Protein AF-A0A849ZAC1-F1 (afdb_monomer)

pLDDT: mean 92.12, std 11.47, range [40.62, 98.62]

Mean predicted aligned error: 5.38 Å

Secondary structure (DSSP, 8-state):
-BGGG-TT--SEEPSSTTBEESSTT-EEEEEEEEEE-HHHHHHHHHHHHHHTT--HHHHHHHHHTB-TTS-BTTTSSSS--PPP-TTSPPP--TT-TT-SSS-TTSHHHHH--TT-SSS-HHHHHHHHHTT--EE--EEESPPPSSTTS--S---EEEEEEEES-TIIIIIHIIIIIII-SSBTTB-S---TTTS-------S-SS-----SS--EEE--SSS-EEE--PPP-EEEEEEEEEEE--HHHHHHHHT--

Structure (mmCIF, N/CA/C/O backbone):
data_AF-A0A849ZAC1-F1
#
_entry.id   AF-A0A849ZAC1-F1
#
loop_
_atom_site.group_PDB
_atom_site.id
_atom_site.type_symbol
_atom_site.label_atom_id
_atom_site.label_alt_id
_atom_site.label_comp_id
_atom_site.label_asym_id
_atom_site.label_entity_id
_atom_site.label_seq_id
_atom_site.pdbx_PDB_ins_code
_atom_site.Cartn_x
_atom_site.Cartn_y
_atom_site.Cartn_z
_atom_site.occupancy
_atom_site.B_iso_or_equiv
_atom_site.auth_seq_id
_atom_site.auth_comp_id
_atom_site.auth_asym_id
_atom_site.auth_atom_id
_atom_site.pdbx_PDB_model_num
ATOM 1 N N . MET A 1 1 ? 23.711 -5.447 -26.053 1.00 88.75 1 MET A N 1
ATOM 2 C CA . MET A 1 1 ? 23.335 -6.183 -27.297 1.00 88.75 1 MET A CA 1
ATOM 3 C C . MET A 1 1 ? 24.257 -5.751 -28.436 1.00 88.75 1 MET A C 1
ATOM 5 O O . MET A 1 1 ? 24.530 -4.560 -28.512 1.00 88.75 1 MET A O 1
ATOM 9 N N . PRO A 1 2 ? 24.781 -6.649 -29.297 1.00 91.94 2 PRO A N 1
ATOM 10 C CA . PRO A 1 2 ? 25.799 -6.278 -30.289 1.00 91.94 2 PRO A CA 1
ATOM 11 C C . PRO A 1 2 ? 25.342 -5.186 -31.265 1.00 91.94 2 PRO A C 1
ATOM 13 O O . PRO A 1 2 ? 24.329 -5.348 -31.942 1.00 91.94 2 PRO A O 1
ATOM 16 N N . ARG A 1 3 ? 26.134 -4.116 -31.426 1.00 92.25 3 ARG A N 1
ATOM 17 C CA . ARG A 1 3 ? 25.817 -2.962 -32.294 1.00 92.25 3 ARG A CA 1
ATOM 1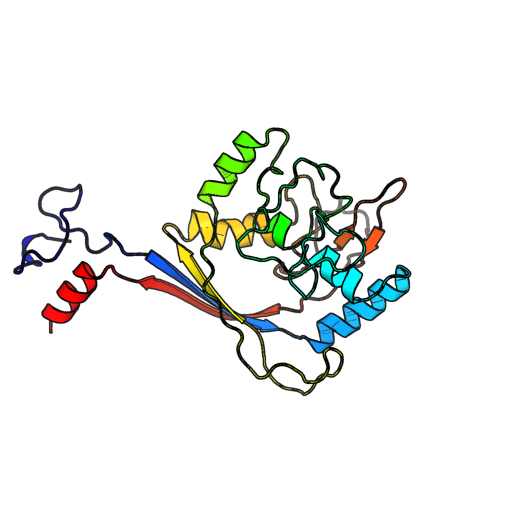8 C C . ARG A 1 3 ? 25.416 -3.347 -33.720 1.00 92.25 3 ARG A C 1
ATOM 20 O O . ARG A 1 3 ? 24.524 -2.722 -34.281 1.00 92.25 3 ARG A O 1
ATOM 27 N N . LYS A 1 4 ? 26.012 -4.406 -34.277 1.00 92.06 4 LYS A N 1
ATOM 28 C CA . LYS A 1 4 ? 25.713 -4.921 -35.628 1.00 92.06 4 LYS A CA 1
ATOM 29 C C . LYS A 1 4 ? 24.255 -5.354 -35.843 1.00 92.06 4 LYS A C 1
ATOM 31 O O . LYS A 1 4 ? 23.809 -5.425 -36.984 1.00 92.06 4 LYS A O 1
ATOM 36 N N . LEU A 1 5 ? 23.526 -5.677 -34.773 1.00 91.06 5 LEU A N 1
ATOM 37 C CA . LEU A 1 5 ? 22.124 -6.087 -34.863 1.00 91.06 5 LEU A CA 1
ATOM 38 C C . LEU A 1 5 ? 21.178 -4.882 -34.989 1.00 91.06 5 LEU A C 1
ATOM 40 O O . LEU A 1 5 ? 20.103 -5.013 -35.564 1.00 91.06 5 LEU A O 1
ATOM 44 N N . ASP A 1 6 ? 21.584 -3.697 -34.528 1.00 92.19 6 ASP A N 1
ATOM 45 C CA . ASP A 1 6 ? 20.822 -2.452 -34.664 1.00 92.19 6 ASP A CA 1
ATOM 46 C C . ASP A 1 6 ? 21.146 -1.734 -35.984 1.00 92.19 6 ASP A C 1
ATOM 48 O O . ASP A 1 6 ? 21.693 -0.631 -36.015 1.00 92.19 6 ASP A O 1
ATOM 52 N N . LYS A 1 7 ? 20.804 -2.376 -37.108 1.00 91.31 7 LYS A N 1
ATOM 53 C CA . LYS A 1 7 ? 21.113 -1.879 -38.465 1.00 91.31 7 LYS A CA 1
ATOM 54 C C . LYS A 1 7 ? 20.556 -0.478 -38.751 1.00 91.31 7 LYS A C 1
ATOM 56 O O . LYS A 1 7 ? 21.101 0.238 -39.581 1.00 91.31 7 LYS A O 1
ATOM 61 N N . LYS A 1 8 ? 19.462 -0.101 -38.081 1.00 91.81 8 LYS A N 1
ATOM 62 C CA . LYS A 1 8 ? 18.762 1.183 -38.254 1.00 91.81 8 LYS A CA 1
ATOM 63 C C . LYS A 1 8 ? 19.193 2.247 -37.228 1.00 91.81 8 LYS A C 1
ATOM 65 O O . LYS A 1 8 ? 18.613 3.328 -37.217 1.00 91.81 8 LYS A O 1
ATOM 70 N N . GLY A 1 9 ? 20.165 1.954 -36.355 1.00 93.25 9 GLY A N 1
ATOM 71 C CA . GLY A 1 9 ? 20.661 2.895 -35.340 1.00 93.25 9 GLY A CA 1
ATOM 72 C C . GLY A 1 9 ? 19.596 3.338 -34.328 1.00 93.25 9 GLY A C 1
ATOM 73 O O . GLY A 1 9 ? 19.629 4.460 -33.813 1.00 93.25 9 GLY A O 1
ATOM 74 N N . LEU A 1 10 ? 18.605 2.487 -34.067 1.00 93.81 10 LEU A N 1
ATOM 75 C CA . LEU A 1 10 ? 17.440 2.813 -33.260 1.00 93.81 10 LEU A CA 1
ATOM 76 C C . LEU A 1 10 ? 17.719 2.790 -31.765 1.00 93.81 10 LEU A C 1
ATOM 78 O O . LEU A 1 10 ? 16.970 3.435 -31.043 1.00 93.81 10 LEU A O 1
ATOM 82 N N . LEU A 1 11 ? 18.750 2.111 -31.276 1.00 95.75 11 LEU A N 1
ATOM 83 C CA . LEU A 1 11 ? 19.021 1.949 -29.848 1.00 95.75 11 LEU A CA 1
ATOM 84 C C . LEU A 1 11 ? 20.068 2.952 -29.337 1.00 95.75 11 LEU A C 1
ATOM 86 O O . LEU A 1 11 ? 20.911 3.454 -30.091 1.00 95.75 11 LEU A O 1
ATOM 90 N N . TYR A 1 12 ? 20.014 3.244 -28.034 1.00 95.75 12 TYR A N 1
ATOM 91 C CA . TYR A 1 12 ? 21.060 4.010 -27.350 1.00 95.75 12 TYR A CA 1
ATOM 92 C C . TYR A 1 12 ? 22.357 3.198 -27.285 1.00 95.75 12 TYR A C 1
ATOM 94 O O . TYR A 1 12 ? 22.327 1.968 -27.339 1.00 95.75 12 TYR A O 1
ATOM 102 N N . ASP A 1 13 ? 23.491 3.882 -27.178 1.00 95.38 13 ASP A N 1
ATOM 103 C CA . ASP A 1 13 ? 24.765 3.216 -26.919 1.00 95.38 13 ASP A CA 1
ATOM 104 C C . ASP A 1 13 ? 24.830 2.759 -25.461 1.00 95.38 13 ASP A C 1
ATOM 106 O O . ASP A 1 13 ? 24.371 3.461 -24.560 1.00 95.38 13 ASP A O 1
ATOM 110 N N . PHE A 1 14 ? 25.364 1.558 -25.248 1.00 93.69 14 PHE A N 1
ATOM 111 C CA . PHE A 1 14 ? 25.625 1.046 -23.909 1.00 93.69 14 PHE A CA 1
ATOM 112 C C . PHE A 1 14 ? 27.026 1.462 -23.444 1.00 93.69 14 PHE A C 1
ATOM 114 O O . PHE A 1 14 ? 27.869 1.835 -24.257 1.00 93.69 14 PHE A O 1
ATOM 121 N N . ILE A 1 15 ? 27.281 1.389 -22.134 1.00 92.94 15 ILE A N 1
ATOM 122 C CA . ILE A 1 15 ? 28.588 1.752 -21.554 1.00 92.94 15 ILE A CA 1
ATOM 123 C C . ILE A 1 15 ? 29.697 0.839 -22.101 1.00 92.94 15 ILE A C 1
ATOM 125 O O . ILE A 1 15 ? 30.819 1.290 -22.324 1.00 92.94 15 ILE A O 1
ATOM 129 N N . THR A 1 16 ? 29.382 -0.433 -22.361 1.00 92.00 16 THR A N 1
ATOM 130 C CA . THR A 1 16 ? 30.305 -1.358 -23.024 1.00 92.00 16 THR A CA 1
ATOM 131 C C . THR A 1 16 ? 30.477 -0.971 -24.501 1.00 92.00 16 THR A C 1
ATOM 133 O O . THR A 1 16 ? 29.478 -0.893 -25.226 1.00 92.00 16 THR A O 1
ATOM 136 N N . PRO A 1 17 ? 31.718 -0.777 -24.991 1.00 91.50 17 PRO A N 1
ATOM 137 C CA . PRO A 1 17 ? 31.969 -0.483 -26.399 1.00 91.50 17 PRO A CA 1
ATOM 138 C C . PRO A 1 17 ? 31.351 -1.524 -27.340 1.00 91.50 17 PRO A C 1
ATOM 140 O O . PRO A 1 17 ? 31.305 -2.712 -27.034 1.00 91.50 17 PRO A O 1
ATOM 143 N N . ASN A 1 18 ? 30.905 -1.079 -28.519 1.00 91.19 18 ASN A N 1
ATOM 144 C CA . ASN A 1 18 ? 30.250 -1.912 -29.539 1.00 91.19 18 ASN A CA 1
ATOM 145 C C . ASN A 1 18 ? 28.932 -2.578 -29.106 1.00 91.19 18 ASN A C 1
ATOM 147 O O . ASN A 1 18 ? 28.423 -3.456 -29.812 1.00 91.19 18 ASN A O 1
ATOM 151 N N . GLU A 1 19 ? 28.322 -2.109 -28.019 1.00 95.19 19 GLU A N 1
ATOM 152 C CA . GLU A 1 19 ? 27.007 -2.551 -27.577 1.00 95.19 19 GLU A CA 1
ATOM 153 C C . GLU A 1 19 ? 25.945 -1.450 -27.622 1.00 95.19 19 GLU A C 1
ATOM 155 O O . GLU A 1 19 ? 26.207 -0.252 -27.520 1.00 95.19 19 GLU A O 1
ATOM 160 N N . LYS A 1 20 ? 24.705 -1.901 -27.791 1.00 95.50 20 LYS A N 1
ATOM 161 C CA . LYS A 1 20 ? 23.479 -1.122 -27.726 1.00 95.50 20 LYS A CA 1
ATOM 162 C C . LYS A 1 20 ? 22.678 -1.490 -26.488 1.00 95.50 20 LYS A C 1
ATOM 164 O O . LYS A 1 20 ? 22.611 -2.668 -26.109 1.00 95.50 20 LYS A O 1
ATOM 169 N N . ASP A 1 21 ? 22.045 -0.479 -25.910 1.00 95.12 21 ASP A N 1
ATOM 170 C CA . ASP A 1 21 ? 21.194 -0.595 -24.738 1.00 95.12 21 ASP A CA 1
ATOM 171 C C . ASP A 1 21 ? 19.733 -0.824 -25.153 1.00 95.12 21 ASP A C 1
ATOM 173 O O . ASP A 1 21 ? 19.024 0.093 -25.579 1.00 95.12 21 ASP A O 1
ATOM 177 N N . LEU A 1 22 ? 19.284 -2.076 -25.034 1.00 93.50 22 LEU A N 1
ATOM 178 C CA . LEU A 1 22 ? 17.884 -2.45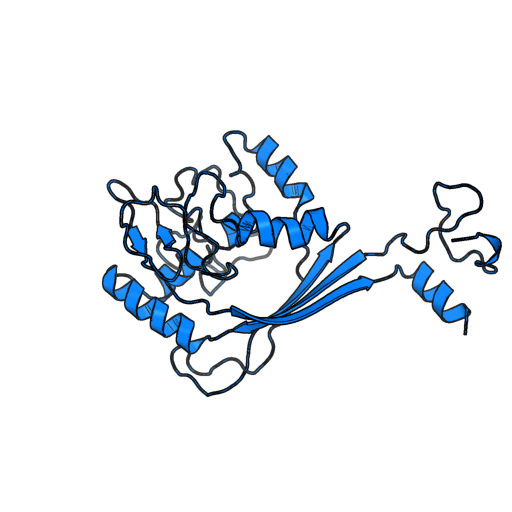5 -25.244 1.00 93.50 22 LEU A CA 1
ATOM 179 C C . LEU A 1 22 ? 16.998 -2.068 -24.043 1.00 93.50 22 LEU A C 1
ATOM 181 O O . LEU A 1 22 ? 15.781 -1.943 -24.185 1.00 93.50 22 LEU A O 1
ATOM 185 N N . GLY A 1 23 ? 17.602 -1.893 -22.865 1.00 94.25 23 GLY A N 1
ATOM 186 C CA . GLY A 1 23 ? 16.924 -1.588 -21.611 1.00 94.25 23 GLY A CA 1
ATOM 187 C C . GLY A 1 23 ? 16.706 -0.092 -21.366 1.00 94.25 23 GLY A C 1
ATOM 188 O O . GLY A 1 23 ? 15.846 0.279 -20.563 1.00 94.25 23 GLY A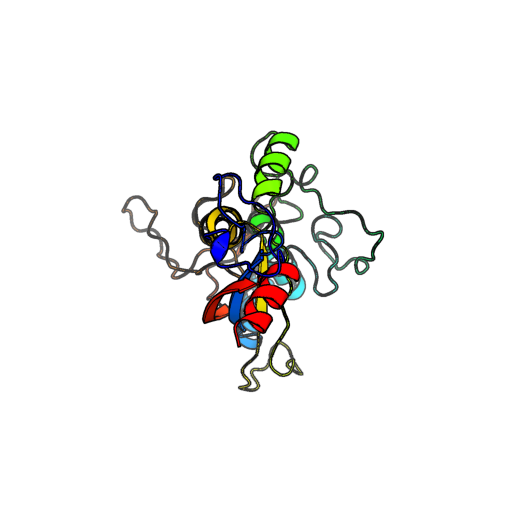 O 1
ATOM 189 N N . ALA A 1 24 ? 17.443 0.772 -22.066 1.00 95.19 24 ALA A N 1
ATOM 190 C CA . ALA A 1 24 ? 17.360 2.220 -21.928 1.00 95.19 24 ALA A CA 1
ATOM 191 C C . ALA A 1 24 ? 15.919 2.743 -22.054 1.00 95.19 24 ALA A C 1
ATOM 193 O O . ALA A 1 24 ? 15.189 2.441 -23.005 1.00 95.19 24 ALA A O 1
ATOM 194 N N . ASN A 1 25 ? 15.525 3.581 -21.089 1.00 95.44 25 ASN A N 1
ATOM 195 C CA . ASN A 1 25 ? 14.175 4.139 -20.952 1.00 95.44 25 ASN A CA 1
ATOM 196 C C . ASN A 1 25 ? 13.049 3.092 -20.844 1.00 95.44 25 ASN A C 1
ATOM 198 O O . ASN A 1 25 ? 11.886 3.419 -21.089 1.00 95.44 25 ASN A O 1
ATOM 202 N N . GLY A 1 26 ? 13.377 1.846 -20.499 1.00 96.19 26 GLY A N 1
ATOM 203 C CA . GLY A 1 26 ? 12.409 0.847 -20.066 1.00 96.19 26 GLY A CA 1
ATOM 204 C C . GLY A 1 26 ? 12.193 0.864 -18.553 1.00 96.19 26 GLY A C 1
ATOM 205 O O . GLY A 1 26 ? 12.846 1.593 -17.805 1.00 96.19 26 GLY A O 1
ATOM 206 N N . THR A 1 27 ? 11.250 0.052 -18.089 1.00 97.31 27 THR A N 1
ATOM 207 C CA . THR A 1 27 ? 10.927 -0.082 -16.664 1.00 97.31 27 THR A CA 1
ATOM 208 C C . THR A 1 27 ? 10.488 -1.502 -16.351 1.00 97.31 27 THR A C 1
ATOM 210 O O . THR A 1 27 ? 9.875 -2.175 -17.179 1.00 97.31 27 THR A O 1
ATOM 213 N N . TYR A 1 28 ? 10.782 -1.965 -15.143 1.00 98.12 28 TYR A N 1
ATOM 214 C CA . TYR A 1 28 ? 10.204 -3.198 -14.637 1.00 98.12 28 TYR A CA 1
ATOM 215 C C . TYR A 1 28 ? 8.760 -2.965 -14.219 1.00 98.12 28 TYR A C 1
ATOM 217 O O . TYR A 1 28 ? 8.444 -1.941 -13.611 1.00 98.12 28 TYR A O 1
ATOM 225 N N . VAL A 1 29 ? 7.901 -3.934 -14.507 1.00 98.50 29 VAL A N 1
ATOM 226 C CA . VAL A 1 29 ? 6.494 -3.941 -14.117 1.00 98.50 29 VAL A CA 1
ATOM 227 C C . VAL A 1 29 ? 6.254 -5.162 -13.246 1.00 98.50 29 VAL A C 1
ATOM 229 O O . VAL A 1 29 ? 6.530 -6.285 -13.652 1.00 98.50 29 VAL A O 1
ATOM 232 N N . VAL A 1 30 ? 5.716 -4.948 -12.053 1.00 98.62 30 VAL A N 1
ATOM 233 C CA . VAL A 1 30 ? 5.221 -6.029 -11.202 1.00 98.62 30 VAL A CA 1
ATOM 234 C C . VAL A 1 30 ? 3.710 -6.035 -11.286 1.00 98.62 30 VAL A C 1
ATOM 236 O O . VAL A 1 30 ? 3.086 -5.011 -11.002 1.00 98.62 30 VAL A O 1
ATOM 239 N N . LEU A 1 31 ? 3.134 -7.183 -11.633 1.00 98.44 31 LEU A N 1
ATOM 240 C CA . LEU A 1 31 ? 1.692 -7.396 -11.650 1.00 98.44 31 LEU A CA 1
ATOM 241 C C . LEU A 1 31 ? 1.327 -8.468 -10.629 1.00 98.44 31 LEU A C 1
ATOM 243 O O . LEU A 1 31 ? 1.883 -9.561 -10.656 1.00 98.44 31 LEU A O 1
ATOM 247 N N . ARG A 1 32 ? 0.363 -8.187 -9.751 1.00 98.44 32 ARG A N 1
ATOM 248 C CA . ARG A 1 32 ? -0.225 -9.170 -8.831 1.00 98.44 32 ARG A CA 1
ATOM 249 C C . ARG A 1 32 ? -1.746 -9.076 -8.893 1.00 98.44 32 ARG A C 1
ATOM 251 O O . ARG A 1 32 ? -2.307 -7.997 -8.728 1.00 98.44 32 ARG A O 1
ATOM 258 N N . LYS A 1 33 ? -2.428 -10.202 -9.094 1.00 98.50 33 LYS A N 1
ATOM 259 C CA . LYS A 1 33 ? -3.876 -10.302 -8.895 1.00 98.50 33 LYS A CA 1
ATOM 260 C C . LYS A 1 33 ? -4.129 -10.619 -7.426 1.00 98.50 33 LYS A C 1
ATOM 262 O O . LYS A 1 33 ? -3.872 -11.734 -6.980 1.00 98.50 33 LYS A O 1
ATOM 267 N N . LEU A 1 34 ? -4.616 -9.632 -6.691 1.00 98.44 34 LEU A N 1
ATOM 268 C CA . LEU A 1 34 ? -4.903 -9.709 -5.264 1.00 98.44 34 LEU A CA 1
ATOM 269 C C . LEU A 1 34 ? -6.418 -9.751 -5.082 1.00 98.44 34 LEU A C 1
ATOM 271 O O . LEU A 1 34 ? -7.106 -8.766 -5.326 1.00 98.44 34 LEU A O 1
ATOM 275 N N . GLU A 1 35 ? -6.960 -10.910 -4.738 1.00 98.38 35 GLU A N 1
ATOM 276 C CA . GLU A 1 35 ? -8.373 -11.057 -4.388 1.00 98.38 35 GLU A CA 1
ATOM 277 C C . GLU A 1 35 ? -8.619 -10.581 -2.962 1.00 98.38 35 GLU A C 1
ATOM 279 O O . GLU A 1 35 ? -7.777 -10.807 -2.097 1.00 98.38 35 GLU A O 1
ATOM 284 N N . GLN A 1 36 ? -9.743 -9.908 -2.736 1.00 98.12 36 GLN A N 1
ATOM 285 C CA . GLN A 1 36 ? -10.084 -9.303 -1.454 1.00 98.12 36 GLN A CA 1
ATOM 286 C C . GLN A 1 36 ? -11.410 -9.868 -0.948 1.00 98.12 36 GLN A C 1
ATOM 288 O O . GLN A 1 36 ? -12.435 -9.743 -1.622 1.00 98.12 36 GLN A O 1
ATOM 293 N N . ASP A 1 37 ? -11.380 -10.447 0.248 1.00 97.50 37 ASP A N 1
ATOM 294 C CA . ASP A 1 37 ? -12.569 -10.823 1.008 1.00 97.50 37 ASP A CA 1
ATOM 295 C C . ASP A 1 37 ? -13.114 -9.588 1.741 1.00 97.50 37 ASP A C 1
ATOM 297 O O . ASP A 1 37 ? -12.705 -9.260 2.856 1.00 97.50 37 ASP A O 1
ATOM 301 N N . VAL A 1 38 ? -13.984 -8.841 1.057 1.00 97.75 38 VAL A N 1
ATOM 302 C CA . VAL A 1 38 ? -14.497 -7.557 1.557 1.00 97.75 38 VAL A CA 1
ATOM 303 C C . VAL A 1 38 ? -15.460 -7.759 2.726 1.00 97.75 38 VAL A C 1
ATOM 305 O O . VAL A 1 38 ? -15.303 -7.098 3.750 1.00 97.75 38 VAL A O 1
ATOM 308 N N . ALA A 1 39 ? -16.415 -8.681 2.599 1.00 97.81 39 ALA A N 1
ATOM 309 C CA . ALA A 1 39 ? -17.381 -8.954 3.657 1.00 97.81 39 ALA A CA 1
ATOM 310 C C . ALA A 1 39 ? -16.699 -9.560 4.888 1.00 97.81 39 ALA A C 1
ATOM 312 O O . ALA A 1 39 ? -16.960 -9.119 6.010 1.00 97.81 39 ALA A O 1
ATOM 313 N N . GLY A 1 40 ? -15.774 -10.508 4.698 1.00 96.94 40 GLY A N 1
ATOM 314 C CA . GLY A 1 40 ? -14.977 -11.061 5.789 1.00 96.94 40 GLY A CA 1
ATOM 315 C C . GLY A 1 40 ? -14.151 -9.993 6.501 1.00 96.94 40 GLY A C 1
ATOM 316 O O . GLY A 1 40 ? -14.151 -9.958 7.733 1.00 96.94 40 GLY A O 1
ATOM 317 N N . PHE A 1 41 ? -13.532 -9.066 5.756 1.00 96.88 41 PHE A N 1
ATOM 318 C CA . PHE A 1 41 ? -12.834 -7.917 6.340 1.00 96.88 41 PHE A CA 1
ATOM 319 C C . PHE A 1 41 ? -13.773 -7.091 7.220 1.00 96.88 41 PHE A C 1
ATOM 321 O O . PHE A 1 41 ? -13.543 -6.976 8.421 1.00 96.88 41 PHE A O 1
ATOM 328 N N . TRP A 1 42 ? -14.857 -6.548 6.668 1.00 97.88 42 TRP A N 1
ATOM 329 C CA . TRP A 1 42 ? -15.713 -5.621 7.412 1.00 97.88 42 TRP A CA 1
ATOM 330 C C . TRP A 1 42 ? -16.428 -6.266 8.598 1.00 97.88 42 TRP A C 1
ATOM 332 O O . TRP A 1 42 ? -16.554 -5.627 9.643 1.00 97.88 42 TRP A O 1
ATOM 342 N N . ASN A 1 43 ? -16.834 -7.533 8.490 1.00 97.56 43 ASN A N 1
ATOM 343 C CA . ASN A 1 43 ? -17.428 -8.262 9.611 1.00 97.56 43 ASN A CA 1
ATOM 344 C C . ASN A 1 43 ? -16.417 -8.498 10.743 1.00 97.56 43 ASN A C 1
ATOM 346 O O . ASN A 1 43 ? -16.751 -8.287 11.910 1.00 97.56 43 ASN A O 1
ATOM 350 N N . ALA A 1 44 ? -15.175 -8.865 10.414 1.00 95.56 44 ALA A N 1
ATOM 351 C CA . ALA A 1 44 ? -14.123 -9.037 11.411 1.00 95.56 44 ALA A CA 1
ATOM 352 C C . ALA A 1 44 ? -13.721 -7.700 12.056 1.00 95.56 44 ALA A C 1
ATOM 354 O O . ALA A 1 44 ? -13.553 -7.625 13.273 1.00 95.56 44 ALA A O 1
ATOM 355 N N . ILE A 1 45 ? -13.620 -6.630 11.261 1.00 97.00 45 ILE A N 1
ATOM 356 C CA . ILE A 1 45 ? -13.345 -5.280 11.762 1.00 97.00 45 ILE A CA 1
ATOM 357 C C . ILE A 1 45 ? -14.468 -4.788 12.671 1.00 97.00 45 ILE A C 1
ATOM 359 O O . ILE A 1 45 ? -14.169 -4.197 13.703 1.00 97.00 45 ILE A O 1
ATOM 363 N N . ARG A 1 46 ? -15.738 -5.053 12.340 1.00 97.38 46 ARG A N 1
ATOM 364 C CA . ARG A 1 46 ? -16.870 -4.684 13.200 1.00 97.38 46 ARG A CA 1
ATOM 365 C C . ARG A 1 46 ? -16.771 -5.338 14.568 1.00 97.38 46 ARG A C 1
ATOM 367 O O . ARG A 1 46 ? -16.748 -4.619 15.557 1.00 97.38 46 ARG A O 1
ATOM 374 N N . ALA A 1 47 ? -16.582 -6.656 14.611 1.00 96.00 47 ALA A N 1
ATOM 375 C CA . ALA A 1 47 ? -16.444 -7.379 15.872 1.00 96.00 47 ALA A CA 1
ATOM 376 C C . ALA A 1 47 ? -15.316 -6.808 16.755 1.00 96.00 47 ALA A C 1
ATOM 378 O O . ALA A 1 47 ? -15.512 -6.578 17.944 1.00 96.00 47 ALA A O 1
ATOM 379 N N . ARG A 1 48 ? -14.147 -6.509 16.169 1.00 95.56 48 ARG A N 1
ATOM 380 C CA . ARG A 1 48 ? -13.017 -5.929 16.918 1.00 95.56 48 ARG A CA 1
ATOM 381 C C . ARG A 1 48 ? -13.214 -4.471 17.303 1.00 95.56 48 ARG A C 1
ATOM 383 O O . ARG A 1 48 ? -12.716 -4.043 18.337 1.00 95.56 48 ARG A O 1
ATOM 390 N N . ALA A 1 49 ? -13.889 -3.687 16.473 1.00 96.06 49 ALA A N 1
ATOM 391 C CA . ALA A 1 49 ? -14.171 -2.297 16.788 1.00 96.06 49 ALA A CA 1
ATOM 392 C C . ALA A 1 49 ? -15.172 -2.192 17.948 1.00 96.06 49 ALA A C 1
ATOM 394 O O . ALA A 1 49 ? -14.952 -1.381 18.848 1.00 96.06 49 ALA A O 1
ATOM 395 N N . ASP A 1 50 ? -16.183 -3.064 17.980 1.00 95.94 50 ASP A N 1
ATOM 396 C CA . ASP A 1 50 ? -17.176 -3.132 19.054 1.00 95.94 50 ASP A CA 1
ATOM 397 C C . ASP A 1 50 ? -16.514 -3.461 20.407 1.00 95.94 50 ASP A C 1
ATOM 399 O O . ASP A 1 50 ? -16.757 -2.763 21.391 1.00 95.94 50 ASP A O 1
ATOM 403 N N . GLU A 1 51 ? -15.583 -4.428 20.443 1.00 94.38 51 GLU A N 1
ATOM 404 C CA . GLU A 1 51 ? -14.760 -4.753 21.630 1.00 94.38 51 GLU A CA 1
ATOM 405 C C . GLU A 1 51 ? -13.963 -3.542 22.157 1.00 94.38 51 GLU A C 1
ATOM 407 O O . GLU A 1 51 ? -13.679 -3.441 23.351 1.00 94.38 51 GLU A O 1
ATOM 412 N N . LEU A 1 52 ? -13.601 -2.605 21.275 1.00 93.38 52 LEU A N 1
ATOM 413 C CA . LEU A 1 52 ? -12.856 -1.390 21.611 1.00 93.38 52 LEU A CA 1
ATOM 414 C C . LEU A 1 52 ? -13.754 -0.173 21.890 1.00 93.38 52 LEU A C 1
ATOM 416 O O . LEU A 1 52 ? -13.225 0.907 22.179 1.00 93.38 52 LEU A O 1
ATOM 420 N N . GLY A 1 53 ? -15.080 -0.305 21.763 1.00 95.38 53 GLY A N 1
ATOM 421 C CA . GLY A 1 53 ? -16.014 0.823 21.816 1.00 95.38 53 GLY A CA 1
ATOM 422 C C . GLY A 1 53 ? -15.780 1.838 20.688 1.00 95.38 53 GLY A C 1
ATOM 423 O O . GLY A 1 53 ? -15.841 3.050 20.908 1.00 95.38 53 GLY A O 1
ATOM 424 N N . LYS A 1 54 ? -15.421 1.360 19.491 1.00 96.31 54 LYS A N 1
ATOM 425 C CA . LYS A 1 54 ? -15.106 2.168 18.303 1.00 96.31 54 LYS A CA 1
ATOM 426 C C . LYS A 1 54 ? -15.947 1.733 17.110 1.00 96.31 54 LYS A C 1
ATOM 428 O O . LYS A 1 54 ? -16.538 0.665 17.096 1.00 96.31 54 LYS A O 1
ATOM 433 N N . THR A 1 55 ? -15.982 2.569 16.075 1.00 97.38 55 THR A N 1
ATOM 434 C CA . THR A 1 55 ? -16.666 2.216 14.828 1.00 97.38 55 THR A CA 1
ATOM 435 C C . THR A 1 55 ? -15.770 1.342 13.940 1.00 97.38 55 THR A C 1
ATOM 437 O O . THR A 1 55 ? -14.542 1.501 13.962 1.00 97.38 55 THR A O 1
ATOM 440 N N . PRO A 1 56 ? -16.349 0.478 13.082 1.00 97.56 56 PRO A N 1
ATOM 441 C CA . PRO A 1 56 ? -15.573 -0.308 12.122 1.00 97.56 56 PRO A CA 1
ATOM 442 C C . PRO A 1 56 ? -14.706 0.576 11.211 1.00 97.56 56 PRO A C 1
ATOM 444 O O . PRO A 1 56 ? -13.559 0.255 10.916 1.00 97.56 56 PRO A O 1
ATOM 447 N N . HIS A 1 57 ? -15.236 1.736 10.811 1.00 97.94 57 HIS A N 1
ATOM 448 C CA . HIS A 1 57 ? -14.535 2.703 9.968 1.00 97.94 57 HIS A CA 1
ATOM 449 C C . HIS A 1 57 ? -13.315 3.312 10.666 1.00 97.94 57 HIS A C 1
ATOM 451 O O . HIS A 1 57 ? -12.278 3.462 10.027 1.00 97.94 57 HIS A O 1
ATOM 457 N N . TRP A 1 58 ? -13.402 3.606 11.969 1.00 98.12 58 TRP A N 1
ATOM 458 C CA . TRP A 1 58 ? -12.258 4.097 12.741 1.00 98.12 58 TRP A CA 1
ATOM 459 C C . TRP A 1 58 ? -11.140 3.051 12.797 1.00 98.12 58 TRP A C 1
ATOM 461 O O . TRP A 1 58 ? -9.980 3.373 12.539 1.00 98.12 58 TRP A O 1
ATOM 471 N N . LEU A 1 59 ? -11.474 1.783 13.068 1.00 98.06 59 LEU A N 1
ATOM 472 C CA . LEU A 1 59 ? -10.467 0.722 13.143 1.00 98.06 59 LEU A CA 1
ATOM 473 C C . LEU A 1 59 ? -9.832 0.447 11.771 1.00 98.06 59 LEU A C 1
ATOM 475 O O . LEU A 1 59 ? -8.606 0.393 11.662 1.00 98.06 59 LEU A O 1
ATOM 479 N N . ALA A 1 60 ? -10.642 0.359 10.712 1.00 98.19 60 ALA A N 1
ATOM 480 C CA . ALA A 1 60 ? -10.140 0.242 9.346 1.00 98.19 60 ALA A CA 1
ATOM 481 C C . ALA A 1 60 ? -9.225 1.424 8.980 1.00 98.19 60 ALA A C 1
ATOM 483 O O . ALA A 1 60 ? -8.149 1.217 8.416 1.00 98.19 60 ALA A O 1
ATOM 484 N N . ALA A 1 61 ? -9.593 2.652 9.365 1.00 98.62 61 ALA A N 1
ATOM 485 C CA . ALA A 1 61 ? -8.775 3.834 9.127 1.00 98.62 61 ALA A CA 1
ATOM 486 C C . ALA A 1 61 ? -7.436 3.774 9.874 1.00 98.62 61 ALA A C 1
ATOM 488 O O . ALA A 1 61 ? -6.411 4.125 9.292 1.00 98.62 61 ALA A O 1
ATOM 489 N N . LYS A 1 62 ? -7.401 3.270 11.115 1.00 98.38 62 LYS A N 1
ATOM 490 C CA . LYS A 1 62 ? -6.151 3.047 11.865 1.00 98.38 62 LYS A CA 1
ATOM 491 C C . LYS A 1 62 ? -5.278 1.958 11.236 1.00 98.38 62 LYS A C 1
ATOM 493 O O . LYS A 1 62 ? -4.067 2.137 11.179 1.00 98.38 62 LYS A O 1
ATOM 498 N N . MET A 1 63 ? -5.867 0.877 10.720 1.00 98.00 63 MET A N 1
ATOM 499 C CA . MET A 1 63 ? -5.133 -0.201 10.036 1.00 98.00 63 MET A CA 1
ATOM 500 C C . MET A 1 63 ? -4.579 0.233 8.674 1.00 98.00 63 MET A C 1
ATOM 502 O O . MET A 1 63 ? -3.475 -0.154 8.303 1.00 98.00 63 MET A O 1
ATOM 506 N N . VAL A 1 64 ? -5.311 1.054 7.920 1.00 98.50 64 VAL A N 1
ATOM 507 C CA . VAL A 1 64 ? -4.864 1.549 6.607 1.00 98.50 64 VAL A CA 1
ATOM 508 C C . VAL A 1 64 ? -3.952 2.772 6.748 1.00 98.50 64 VAL A C 1
ATOM 510 O O . VAL A 1 64 ? -3.007 2.931 5.979 1.00 98.50 64 VAL A O 1
ATOM 513 N N . GLY A 1 65 ? -4.229 3.630 7.729 1.00 98.44 65 GLY A N 1
ATOM 514 C CA . GLY A 1 65 ? -3.665 4.967 7.935 1.00 98.44 65 GLY A CA 1
ATOM 515 C C . GLY A 1 65 ? -4.370 6.080 7.140 1.00 98.44 65 GLY A C 1
ATOM 516 O O . GLY A 1 65 ? -3.861 7.198 7.037 1.00 98.44 65 GLY A O 1
ATOM 517 N N . ARG A 1 66 ? -5.545 5.793 6.567 1.00 98.50 66 ARG A N 1
ATOM 518 C CA . ARG A 1 66 ? -6.439 6.763 5.911 1.00 98.50 66 ARG A CA 1
ATOM 519 C C . ARG A 1 66 ? -7.895 6.370 6.110 1.00 98.50 66 ARG A C 1
ATOM 521 O O . ARG A 1 66 ? -8.203 5.183 6.142 1.00 98.50 66 ARG A O 1
ATOM 528 N N . TRP A 1 67 ? -8.774 7.363 6.148 1.00 98.44 67 TRP A N 1
ATOM 529 C CA . TRP A 1 67 ? -10.220 7.166 6.062 1.00 98.44 67 TRP A CA 1
ATOM 530 C C . TRP A 1 67 ? -10.650 6.737 4.656 1.00 98.44 67 TRP A C 1
ATOM 532 O O . TRP A 1 67 ? -9.882 6.845 3.696 1.00 98.44 67 TRP A O 1
ATOM 542 N N . MET A 1 68 ? -11.898 6.278 4.522 1.00 96.62 68 MET A N 1
ATOM 543 C CA . MET A 1 68 ? -12.452 5.785 3.253 1.00 96.62 68 MET A CA 1
ATOM 544 C C . MET A 1 68 ? -12.451 6.847 2.146 1.00 96.62 68 MET A C 1
ATOM 546 O O . MET A 1 68 ? -12.232 6.515 0.983 1.00 96.62 68 MET A O 1
ATOM 550 N N . ASN A 1 69 ? -12.613 8.125 2.500 1.00 97.12 69 ASN A N 1
ATOM 551 C CA . ASN A 1 69 ? -12.511 9.236 1.551 1.00 97.12 69 ASN A CA 1
ATOM 552 C C . ASN A 1 69 ? -11.067 9.657 1.213 1.00 97.12 69 ASN A C 1
ATOM 554 O O . ASN A 1 69 ? -10.849 10.563 0.411 1.00 97.12 69 ASN A O 1
ATOM 558 N N . GLY A 1 70 ? -10.071 9.018 1.831 1.00 97.19 70 GLY A N 1
ATOM 559 C CA . GLY A 1 70 ? -8.652 9.272 1.616 1.00 97.19 70 GLY A CA 1
ATOM 560 C C . GLY A 1 70 ? -8.005 10.269 2.578 1.00 97.19 70 GLY A C 1
ATOM 561 O O . GLY A 1 70 ? -6.776 10.393 2.536 1.00 97.19 70 GLY A O 1
ATOM 562 N N . SER A 1 71 ? -8.757 10.950 3.450 1.00 97.62 71 SER A N 1
ATOM 563 C CA . SER A 1 71 ? -8.182 11.836 4.473 1.00 97.62 71 SER A CA 1
ATOM 564 C C . SER A 1 71 ? -7.228 11.064 5.398 1.00 97.62 71 SER A C 1
ATOM 566 O O . SER A 1 71 ? -7.405 9.873 5.669 1.00 97.62 71 SER A O 1
ATOM 568 N N . SER A 1 72 ? -6.135 11.710 5.805 1.00 97.50 72 SER A N 1
ATOM 569 C CA . SER A 1 72 ? -5.070 11.077 6.590 1.00 97.50 72 SER A CA 1
ATOM 570 C C . SER A 1 72 ? -5.469 10.951 8.056 1.00 97.50 72 SER A C 1
ATOM 572 O O . SER A 1 72 ? -5.917 11.933 8.643 1.00 97.50 72 SER A O 1
ATOM 574 N N . VAL A 1 73 ? -5.212 9.796 8.681 1.00 98.06 73 VAL A N 1
ATOM 575 C CA . VAL A 1 73 ? -5.373 9.674 10.144 1.00 98.06 73 VAL A CA 1
ATOM 576 C C . VAL A 1 73 ? -4.284 10.416 10.919 1.00 98.06 73 VAL A C 1
ATOM 578 O O . VAL A 1 73 ? -4.417 10.606 12.122 1.00 98.06 73 VAL A O 1
ATOM 581 N N . VAL A 1 74 ? -3.208 10.849 10.248 1.00 97.25 74 VAL A N 1
ATOM 582 C CA . VAL A 1 74 ? -2.246 11.774 10.859 1.00 97.25 74 VAL A CA 1
ATOM 583 C C . VAL A 1 74 ? -2.913 13.116 11.105 1.00 97.25 74 VAL A C 1
ATOM 585 O O . VAL A 1 74 ? -2.772 13.645 12.192 1.00 97.25 74 VAL A O 1
ATOM 588 N N . ASP A 1 75 ? -3.678 13.646 10.154 1.00 96.44 75 ASP A N 1
ATOM 589 C CA . ASP A 1 75 ? -4.296 14.969 10.300 1.00 96.44 75 ASP A CA 1
ATOM 590 C C . ASP A 1 75 ? -5.619 14.879 11.071 1.00 96.44 75 ASP A C 1
ATOM 592 O O . ASP A 1 75 ? -5.884 15.685 11.964 1.00 96.44 75 ASP A O 1
ATOM 596 N N . TYR A 1 76 ? -6.397 13.829 10.797 1.00 97.25 76 TYR A N 1
ATOM 597 C CA . TYR A 1 76 ? -7.718 13.586 11.369 1.00 97.25 76 TYR A CA 1
ATOM 598 C C . TYR A 1 76 ? -7.740 12.228 12.094 1.00 97.25 76 TYR A C 1
ATOM 600 O O . TYR A 1 76 ? -8.177 11.224 11.529 1.00 97.25 76 TYR A O 1
ATOM 608 N N . PRO A 1 77 ? -7.220 12.146 13.333 1.00 96.38 77 PRO A N 1
ATOM 609 C CA . PRO A 1 77 ? -6.964 10.867 13.998 1.00 96.38 77 PRO A CA 1
ATOM 610 C C . PRO A 1 77 ? -8.212 10.103 14.437 1.00 96.38 77 PRO A C 1
ATOM 612 O O . PRO A 1 77 ? -8.127 8.884 14.587 1.00 96.38 77 PRO A O 1
ATOM 615 N N . ASP A 1 78 ? -9.337 10.786 14.652 1.00 95.62 78 ASP A N 1
ATOM 616 C CA . ASP A 1 78 ? -10.521 10.190 15.287 1.00 95.62 78 ASP A CA 1
ATOM 617 C C . ASP A 1 78 ? -11.804 10.276 14.459 1.00 95.62 78 ASP A C 1
ATOM 619 O O . ASP A 1 78 ? -12.763 9.564 14.754 1.00 95.62 78 ASP A O 1
ATOM 623 N N . GLN A 1 79 ? -11.811 11.072 13.391 1.00 96.56 79 GLN A N 1
ATOM 624 C CA . GLN A 1 79 ? -12.942 11.190 12.474 1.00 96.56 79 GLN A CA 1
ATOM 625 C C . GLN A 1 79 ? -12.470 11.503 11.057 1.00 96.56 79 GLN A C 1
ATOM 627 O O . GLN A 1 79 ? -11.341 11.942 10.860 1.00 96.56 79 GLN A O 1
ATOM 632 N N . GLU A 1 80 ? -13.345 11.300 10.080 1.00 97.50 80 GLU A N 1
ATOM 633 C CA . GLU A 1 80 ? -13.073 11.629 8.686 1.00 97.50 80 GLU A CA 1
ATOM 634 C C . GLU A 1 80 ? -12.879 13.145 8.500 1.00 97.50 80 GLU A C 1
ATOM 636 O O . GLU A 1 80 ? -13.681 13.954 8.969 1.00 97.50 80 GLU A O 1
ATOM 641 N N . GLY A 1 81 ? -11.791 13.530 7.829 1.00 96.88 81 GLY A N 1
ATOM 642 C CA . GLY A 1 81 ? -11.555 14.904 7.380 1.00 96.88 81 GLY A CA 1
ATOM 643 C C . GLY A 1 81 ? -12.030 15.128 5.942 1.00 96.88 81 GLY A C 1
ATOM 644 O O . GLY A 1 81 ? -12.551 14.206 5.321 1.00 96.88 81 GLY A O 1
ATOM 645 N N . PRO A 1 82 ? -11.821 16.314 5.352 1.00 96.62 82 PRO A N 1
ATOM 646 C CA . PRO A 1 82 ? -12.067 16.532 3.933 1.00 96.62 82 PRO A CA 1
ATOM 647 C C . PRO A 1 82 ? -11.211 15.589 3.064 1.00 96.62 82 PRO A C 1
ATOM 649 O O . PRO A 1 82 ? -10.049 15.320 3.398 1.00 96.62 82 PRO A O 1
ATOM 652 N N . PRO A 1 83 ? -11.750 15.093 1.936 1.00 96.56 83 PRO A N 1
ATOM 653 C CA . PRO A 1 83 ? -10.985 14.277 1.004 1.00 96.56 83 PRO A CA 1
ATOM 654 C C . PRO A 1 83 ? -9.800 15.083 0.443 1.00 96.56 83 PRO A C 1
ATOM 656 O O . PRO A 1 83 ? -9.942 16.279 0.172 1.00 96.56 83 PRO A O 1
ATOM 659 N N . PRO A 1 84 ? -8.624 14.457 0.256 1.00 95.44 84 PRO A N 1
ATOM 660 C CA . PRO A 1 84 ? -7.441 15.166 -0.204 1.00 95.44 84 PRO A CA 1
ATOM 661 C C . PRO A 1 84 ? -7.608 15.640 -1.653 1.00 95.44 84 PRO A C 1
ATOM 663 O O . PRO A 1 84 ? -8.081 14.905 -2.521 1.00 95.44 84 PRO A O 1
ATOM 666 N N . THR A 1 85 ? -7.151 16.856 -1.924 1.00 95.81 85 THR A N 1
ATOM 667 C CA . THR A 1 85 ? -7.041 17.451 -3.257 1.00 95.81 85 THR A CA 1
ATOM 668 C C . THR A 1 85 ? -5.589 17.410 -3.738 1.00 95.81 85 THR A C 1
ATOM 670 O O . THR A 1 85 ? -4.694 16.910 -3.053 1.00 95.81 85 THR A O 1
ATOM 673 N N . ARG A 1 86 ? -5.328 17.948 -4.936 1.00 92.38 86 ARG A N 1
ATOM 674 C CA . ARG A 1 86 ? -3.963 18.102 -5.462 1.00 92.38 86 ARG A CA 1
ATOM 675 C C . ARG A 1 86 ? -3.083 18.990 -4.570 1.00 92.38 86 ARG A C 1
ATOM 677 O O . ARG A 1 86 ? -1.875 18.774 -4.538 1.00 92.38 86 ARG A O 1
ATOM 684 N N . ASP A 1 87 ? -3.693 19.936 -3.865 1.00 94.00 87 ASP A N 1
ATOM 685 C CA . ASP A 1 87 ? -2.997 20.918 -3.031 1.00 94.00 87 ASP A CA 1
ATOM 686 C C . ASP A 1 87 ? -2.911 20.476 -1.564 1.00 94.00 87 ASP A C 1
ATOM 688 O O . ASP A 1 87 ? -2.276 21.143 -0.749 1.00 94.00 87 ASP A O 1
ATOM 692 N N . THR A 1 88 ? -3.523 19.338 -1.209 1.00 92.69 88 THR A N 1
ATOM 693 C CA . THR A 1 88 ? -3.367 18.761 0.127 1.00 92.69 88 THR A CA 1
ATOM 694 C C . THR A 1 88 ? -1.901 18.386 0.360 1.00 92.69 88 THR A C 1
ATOM 696 O O . THR A 1 88 ? -1.339 17.618 -0.431 1.00 92.69 88 THR A O 1
ATOM 699 N N . PRO A 1 89 ? -1.276 18.877 1.447 1.00 90.38 89 PRO A N 1
ATOM 700 C CA . PRO A 1 89 ? 0.100 18.537 1.774 1.00 90.38 89 PRO A CA 1
ATOM 701 C C . PRO A 1 89 ? 0.328 17.026 1.879 1.00 90.38 89 PRO A C 1
ATOM 703 O O . PRO A 1 89 ? -0.559 16.240 2.224 1.00 90.38 89 PRO A O 1
ATOM 706 N N . GLY A 1 90 ? 1.556 16.600 1.588 1.00 90.69 90 GLY A N 1
ATOM 707 C CA . GLY A 1 90 ? 1.961 15.223 1.838 1.00 90.69 90 GLY A CA 1
ATOM 708 C C . GLY A 1 90 ? 1.945 14.905 3.336 1.00 90.69 90 GLY A C 1
ATOM 709 O O . GLY A 1 90 ? 2.275 15.750 4.155 1.00 90.69 90 GLY A O 1
ATOM 710 N N . ILE A 1 91 ? 1.618 13.659 3.688 1.00 95.12 91 ILE A N 1
ATOM 711 C CA . ILE A 1 91 ? 1.727 13.178 5.075 1.00 95.12 91 ILE A CA 1
ATOM 712 C C . ILE A 1 91 ? 3.192 13.261 5.540 1.00 95.12 91 ILE A C 1
ATOM 714 O O . ILE A 1 91 ? 4.093 12.912 4.779 1.00 95.12 91 ILE A O 1
ATOM 718 N N . SER A 1 92 ? 3.417 13.659 6.784 1.00 95.31 92 SER A N 1
ATOM 719 C CA . SER A 1 92 ? 4.681 13.528 7.517 1.00 95.31 92 SER A CA 1
ATOM 720 C C . SER A 1 92 ? 4.368 12.860 8.853 1.00 95.31 92 SER A C 1
ATOM 722 O O . SER A 1 92 ? 3.304 13.096 9.425 1.00 95.31 92 SER A O 1
ATOM 724 N N . PHE A 1 93 ? 5.256 11.994 9.327 1.00 96.12 93 PHE A N 1
ATOM 725 C CA . PHE A 1 93 ? 5.135 11.336 10.625 1.00 96.12 93 PHE A CA 1
ATOM 726 C C . PHE A 1 93 ? 6.030 11.981 11.693 1.00 96.12 93 PHE A C 1
ATOM 728 O O . PHE A 1 93 ? 5.939 11.594 12.856 1.00 96.12 93 PHE A O 1
ATOM 735 N N . ALA A 1 94 ? 6.823 13.009 11.357 1.00 92.31 94 ALA A N 1
ATOM 736 C CA . ALA A 1 94 ? 7.707 13.693 12.306 1.00 92.31 94 ALA A CA 1
ATOM 737 C C . ALA A 1 94 ? 6.976 14.268 13.531 1.00 92.31 94 ALA A C 1
ATOM 739 O O . ALA A 1 94 ? 7.552 14.314 14.615 1.00 92.31 94 ALA A O 1
ATOM 740 N N . ALA A 1 95 ? 5.716 14.687 13.372 1.00 90.56 95 ALA A N 1
ATOM 741 C CA . ALA A 1 95 ? 4.865 15.175 14.462 1.00 90.56 95 ALA A CA 1
ATOM 742 C C . ALA A 1 95 ? 4.060 14.061 15.168 1.00 90.56 95 ALA A C 1
ATOM 744 O O . ALA A 1 95 ? 3.328 14.330 16.115 1.00 90.56 95 ALA A O 1
ATOM 745 N N . ASP A 1 96 ? 4.178 12.811 14.714 1.00 94.94 96 ASP A N 1
ATOM 746 C CA . ASP A 1 96 ? 3.491 11.631 15.249 1.00 94.94 96 ASP A CA 1
ATOM 747 C C . ASP A 1 96 ? 4.498 10.511 15.565 1.00 94.94 96 ASP A C 1
ATOM 749 O O . ASP A 1 96 ? 4.266 9.334 15.271 1.00 94.94 96 ASP A O 1
ATOM 753 N N . ARG A 1 97 ? 5.637 10.874 16.177 1.00 91.69 97 ARG A N 1
ATOM 754 C CA . ARG A 1 97 ? 6.743 9.949 16.504 1.00 91.69 97 ARG A CA 1
ATOM 755 C C . ARG A 1 97 ? 6.346 8.790 17.411 1.00 91.69 97 ARG A C 1
ATOM 757 O O . ARG A 1 97 ? 7.028 7.780 17.429 1.00 91.69 97 ARG A O 1
ATOM 764 N N . HIS A 1 98 ? 5.266 8.934 18.176 1.00 92.94 98 HIS A N 1
ATOM 765 C CA . HIS A 1 98 ? 4.749 7.881 19.056 1.00 92.94 98 HIS A CA 1
ATOM 766 C C . HIS A 1 98 ? 3.634 7.042 18.411 1.00 92.94 98 HIS A C 1
ATOM 768 O O . HIS A 1 98 ? 3.154 6.089 19.023 1.00 92.94 98 HIS A O 1
ATOM 774 N N . GLY A 1 99 ? 3.200 7.388 17.194 1.00 94.94 99 GLY A N 1
ATOM 775 C CA . GLY A 1 99 ? 2.155 6.664 16.469 1.00 94.94 99 GLY A CA 1
ATOM 776 C C . GLY A 1 99 ? 0.761 6.765 17.087 1.00 94.94 99 GLY A C 1
ATOM 777 O O . GLY A 1 99 ? -0.075 5.893 16.847 1.00 94.94 99 GLY A O 1
ATOM 778 N N . TYR A 1 100 ? 0.496 7.805 17.886 1.00 96.31 100 TYR A N 1
ATOM 779 C CA . TYR A 1 100 ? -0.810 8.030 18.516 1.00 96.31 100 TYR A CA 1
ATOM 780 C C . TYR A 1 100 ? -1.886 8.401 17.484 1.00 96.31 100 TYR A C 1
ATOM 782 O O . TYR A 1 100 ? -3.071 8.113 17.679 1.00 96.31 100 TYR A O 1
ATOM 790 N N . ARG A 1 101 ? -1.490 9.010 16.358 1.00 97.19 101 ARG A N 1
ATOM 791 C CA . ARG A 1 101 ? -2.408 9.386 15.274 1.00 97.19 101 ARG A CA 1
ATOM 792 C C . ARG A 1 101 ? -2.486 8.274 14.227 1.00 97.19 101 ARG A C 1
ATOM 794 O O . ARG A 1 101 ? -3.556 7.689 14.040 1.00 97.19 101 ARG A O 1
ATOM 801 N N . CYS A 1 102 ? -1.366 7.924 13.601 1.00 97.94 102 CYS A N 1
ATOM 802 C CA . CYS A 1 102 ? -1.238 6.827 12.644 1.00 97.94 102 CYS A CA 1
ATOM 803 C C . CYS A 1 102 ? -0.375 5.707 13.243 1.00 97.94 102 CYS A C 1
ATOM 805 O O . CYS A 1 102 ? 0.832 5.898 13.370 1.00 97.94 102 CYS A O 1
ATOM 807 N N . PRO A 1 103 ? -0.934 4.536 13.590 1.00 96.94 103 PRO A N 1
ATOM 808 C CA . PRO A 1 103 ? -0.147 3.450 14.170 1.00 96.94 103 PRO A CA 1
ATOM 809 C C . PRO A 1 103 ? 1.056 3.062 13.304 1.00 96.94 103 PRO A C 1
ATOM 811 O O . PRO A 1 103 ? 0.958 3.047 12.077 1.00 96.94 103 PRO A O 1
ATOM 814 N N . PHE A 1 104 ? 2.175 2.681 13.924 1.00 95.50 104 PHE A N 1
ATOM 815 C CA . PHE A 1 104 ? 3.366 2.199 13.203 1.00 95.50 104 PHE A CA 1
ATOM 816 C C . PHE A 1 104 ? 3.055 1.011 12.283 1.00 95.50 104 PHE A C 1
ATOM 818 O O . PHE A 1 104 ? 3.603 0.905 11.187 1.00 95.50 104 PHE A O 1
ATOM 825 N N . GLY A 1 105 ? 2.122 0.153 12.706 1.00 95.25 105 GLY A N 1
ATOM 826 C CA . GLY A 1 105 ? 1.646 -0.989 11.934 1.00 95.25 105 GLY A CA 1
ATOM 827 C C . GLY A 1 105 ? 0.771 -0.623 10.731 1.00 95.25 105 GLY A C 1
ATOM 828 O O . GLY A 1 105 ? 0.491 -1.493 9.913 1.00 95.25 105 GLY A O 1
ATOM 829 N N . ALA A 1 106 ? 0.308 0.627 10.613 1.00 97.75 106 ALA A N 1
ATOM 830 C CA . ALA A 1 106 ? -0.647 1.025 9.586 1.00 97.75 106 ALA A CA 1
ATOM 831 C C . ALA A 1 106 ? -0.070 0.870 8.175 1.00 97.75 106 ALA A C 1
ATOM 833 O O . ALA A 1 106 ? 1.089 1.212 7.919 1.00 97.75 106 ALA A O 1
ATOM 834 N N . HIS A 1 107 ? -0.910 0.439 7.234 1.00 98.12 107 HIS A N 1
ATOM 835 C CA . HIS A 1 107 ? -0.474 0.060 5.895 1.00 98.12 107 HIS A CA 1
ATOM 836 C C . HIS A 1 107 ? 0.352 1.141 5.193 1.00 98.12 107 HIS A C 1
ATOM 838 O O . HIS A 1 107 ? 1.438 0.870 4.680 1.00 98.12 107 HIS A O 1
ATOM 844 N N . ILE A 1 108 ? -0.110 2.397 5.198 1.00 97.88 108 ILE A N 1
ATOM 845 C CA . ILE A 1 108 ? 0.640 3.477 4.542 1.00 97.88 108 ILE A CA 1
ATOM 846 C C . ILE A 1 108 ? 1.958 3.818 5.246 1.00 97.88 108 ILE A C 1
ATOM 848 O O . ILE A 1 108 ? 2.874 4.264 4.559 1.00 97.88 108 ILE A O 1
ATOM 852 N N . ARG A 1 109 ? 2.050 3.635 6.572 1.00 97.50 109 ARG A N 1
ATOM 853 C CA . ARG A 1 109 ? 3.235 3.967 7.377 1.00 97.50 109 ARG A CA 1
ATOM 854 C C . ARG A 1 109 ? 4.292 2.878 7.231 1.00 97.50 109 ARG A C 1
ATOM 856 O O . ARG A 1 109 ? 5.464 3.194 7.113 1.00 97.50 109 ARG A O 1
ATOM 863 N N . ARG A 1 110 ? 3.885 1.615 7.075 1.00 96.88 110 ARG A N 1
ATOM 864 C CA . ARG A 1 110 ? 4.798 0.525 6.693 1.00 96.88 110 ARG A CA 1
ATOM 865 C C . ARG A 1 110 ? 5.224 0.615 5.228 1.00 96.88 110 ARG A C 1
ATOM 867 O O . ARG A 1 110 ? 6.409 0.572 4.923 1.00 96.88 110 ARG A O 1
ATOM 874 N N . ALA A 1 111 ? 4.277 0.777 4.301 1.00 97.25 111 ALA A N 1
ATOM 875 C CA . ALA A 1 111 ? 4.565 0.797 2.861 1.00 97.25 111 ALA A CA 1
ATOM 876 C C . ALA A 1 111 ? 5.394 2.013 2.416 1.00 97.25 111 ALA A C 1
ATOM 878 O O . ALA A 1 111 ? 6.086 1.962 1.397 1.00 97.25 111 ALA A O 1
ATOM 879 N N . ASN A 1 112 ? 5.281 3.124 3.143 1.00 97.25 112 ASN A N 1
ATOM 880 C CA . ASN A 1 112 ? 6.085 4.319 2.959 1.00 97.25 112 ASN A CA 1
ATOM 881 C C . ASN A 1 112 ? 6.278 5.003 4.324 1.00 97.25 112 ASN A C 1
ATOM 883 O O . ASN A 1 112 ? 5.456 5.844 4.692 1.00 97.25 112 ASN A O 1
ATOM 887 N N . PRO A 1 113 ? 7.365 4.675 5.039 1.00 96.25 113 PRO A N 1
ATOM 888 C CA . PRO A 1 113 ? 7.669 5.229 6.362 1.00 96.25 113 PRO A CA 1
ATOM 889 C C . PRO A 1 113 ? 8.037 6.710 6.361 1.00 96.25 113 PRO A C 1
ATOM 891 O O . PRO A 1 113 ? 8.089 7.322 7.415 1.00 96.25 113 PRO A O 1
ATOM 894 N N . ARG A 1 114 ? 8.272 7.308 5.187 1.00 96.25 114 ARG A N 1
ATOM 895 C CA . ARG A 1 114 ? 8.618 8.728 5.028 1.00 96.25 114 ARG A CA 1
ATOM 896 C C . ARG A 1 114 ? 9.813 9.147 5.892 1.00 96.25 114 ARG A C 1
ATOM 898 O O . ARG A 1 114 ? 10.940 8.796 5.567 1.00 96.25 114 ARG A O 1
ATOM 905 N N . ASP A 1 115 ? 9.555 9.908 6.939 1.00 95.94 115 ASP A N 1
ATOM 906 C CA . ASP A 1 115 ? 10.462 10.540 7.892 1.00 95.94 115 ASP A CA 1
ATOM 907 C C . ASP A 1 115 ? 10.508 9.797 9.245 1.00 95.94 115 ASP A C 1
ATOM 909 O O . ASP A 1 115 ? 10.924 10.371 10.245 1.00 95.94 115 ASP A O 1
ATOM 913 N N . ASP A 1 116 ? 10.066 8.534 9.272 1.00 94.31 116 ASP A N 1
ATOM 914 C CA . ASP A 1 116 ? 9.857 7.734 10.489 1.00 94.31 116 ASP A CA 1
ATOM 915 C C . ASP A 1 116 ? 10.805 6.529 10.648 1.00 94.31 116 ASP A C 1
ATOM 917 O O . ASP A 1 116 ? 10.566 5.686 11.506 1.00 94.31 116 ASP A O 1
ATOM 921 N N . LEU A 1 117 ? 11.840 6.375 9.811 1.00 92.75 117 LEU A N 1
ATOM 922 C CA . LEU A 1 117 ? 12.854 5.324 9.987 1.00 92.75 117 LEU A CA 1
ATOM 923 C C . LEU A 1 117 ? 14.000 5.820 10.870 1.00 92.75 117 LEU A C 1
ATOM 925 O O . LEU A 1 117 ? 14.896 6.520 10.398 1.00 92.75 117 LEU A O 1
ATOM 929 N N . GLY A 1 118 ? 14.010 5.372 12.125 1.00 88.12 118 GLY A N 1
ATOM 930 C CA . GLY A 1 118 ? 15.003 5.799 13.113 1.00 88.12 118 GLY A CA 1
ATOM 931 C C . GLY A 1 118 ? 14.791 7.244 13.575 1.00 88.12 118 GLY A C 1
ATOM 932 O O . GLY A 1 118 ? 13.715 7.811 13.405 1.00 88.12 118 GLY A O 1
ATOM 933 N N . ASP A 1 119 ? 15.822 7.838 14.178 1.00 87.31 119 ASP A N 1
ATOM 934 C CA . ASP A 1 119 ? 15.696 9.139 14.854 1.00 87.31 119 ASP A CA 1
ATOM 935 C C . ASP A 1 119 ? 15.943 10.361 13.950 1.00 87.31 119 ASP A C 1
ATOM 937 O O . ASP A 1 119 ? 15.607 11.485 14.341 1.00 87.31 119 ASP A O 1
ATOM 941 N N . ASP A 1 120 ? 16.510 10.148 12.755 1.00 92.94 120 ASP A N 1
ATOM 942 C CA . ASP A 1 120 ? 16.865 11.190 11.782 1.00 92.94 120 ASP A CA 1
ATOM 943 C C . ASP A 1 120 ? 15.903 11.194 10.570 1.00 92.94 120 ASP A C 1
ATOM 945 O O . ASP A 1 120 ? 15.993 10.317 9.697 1.00 92.94 120 ASP A O 1
ATOM 949 N N . PRO A 1 121 ? 15.007 12.199 10.471 1.00 93.38 121 PRO A N 1
ATOM 950 C CA . PRO A 1 121 ? 14.076 12.359 9.356 1.00 93.38 121 PRO A CA 1
ATOM 951 C C . PRO A 1 121 ? 14.731 12.406 7.972 1.00 93.38 121 PRO A C 1
ATOM 953 O O . PRO A 1 121 ? 14.202 11.816 7.026 1.00 93.38 121 PRO A O 1
ATOM 956 N N . GLU A 1 122 ? 15.876 13.075 7.825 1.00 95.06 122 GLU A N 1
ATOM 957 C CA . GLU A 1 122 ? 16.523 13.241 6.519 1.00 95.06 122 GLU A CA 1
ATOM 958 C C . GLU A 1 122 ? 17.166 11.931 6.062 1.00 95.06 122 GLU A C 1
ATOM 960 O O . GLU A 1 122 ? 16.998 11.509 4.909 1.00 95.06 122 GLU A O 1
ATOM 965 N N . ALA A 1 123 ? 17.822 11.216 6.981 1.00 95.50 123 ALA A N 1
ATOM 966 C CA . ALA A 1 123 ? 18.313 9.869 6.713 1.00 95.50 123 ALA A CA 1
ATOM 967 C C . ALA A 1 123 ? 17.166 8.910 6.352 1.00 95.50 123 ALA A C 1
ATOM 969 O O . ALA A 1 123 ? 17.287 8.139 5.390 1.00 95.50 123 ALA A O 1
ATOM 970 N N . SER A 1 124 ? 16.029 8.994 7.055 1.00 95.81 124 SER A N 1
ATOM 971 C CA . SER A 1 124 ? 14.829 8.216 6.733 1.00 95.81 124 SER A CA 1
ATOM 972 C C . SER A 1 124 ? 14.350 8.489 5.305 1.00 95.81 124 SER A C 1
ATOM 974 O O . SER A 1 124 ? 14.184 7.556 4.511 1.00 95.81 124 SER A O 1
ATOM 976 N N . LEU A 1 125 ? 14.197 9.762 4.927 1.00 96.25 125 LEU A N 1
ATOM 977 C CA . LEU A 1 125 ? 13.760 10.153 3.586 1.00 96.25 125 LEU A CA 1
ATOM 978 C C . LEU A 1 125 ? 14.735 9.675 2.499 1.00 96.25 125 LEU A C 1
ATOM 980 O O . LEU A 1 125 ? 14.294 9.196 1.446 1.00 96.25 125 LEU A O 1
ATOM 984 N N . ALA A 1 126 ? 16.045 9.735 2.756 1.00 96.50 126 ALA A N 1
ATOM 985 C CA . ALA A 1 126 ? 17.076 9.237 1.848 1.00 96.50 126 ALA A CA 1
ATOM 986 C C . ALA A 1 126 ? 16.999 7.714 1.634 1.00 96.50 126 ALA A C 1
ATOM 988 O O . ALA A 1 126 ? 17.168 7.239 0.502 1.00 96.50 126 ALA A O 1
ATOM 989 N N . VAL A 1 127 ? 16.705 6.940 2.685 1.00 95.56 127 VAL A N 1
ATOM 990 C CA . VAL A 1 127 ? 16.448 5.495 2.577 1.00 95.56 127 VAL A CA 1
ATOM 991 C C . VAL A 1 127 ? 15.165 5.256 1.784 1.00 95.56 127 VAL A C 1
ATOM 993 O O . VAL A 1 127 ? 15.189 4.589 0.747 1.00 95.56 127 VAL A O 1
ATOM 996 N N . VAL A 1 128 ? 14.053 5.861 2.206 1.00 96.31 128 VAL A N 1
ATOM 997 C CA . VAL A 1 128 ? 12.729 5.673 1.597 1.00 96.31 128 VAL A CA 1
ATOM 998 C C . VAL A 1 128 ? 12.726 6.011 0.107 1.00 96.31 128 VAL A C 1
ATOM 1000 O O . VAL A 1 128 ? 12.105 5.295 -0.686 1.00 96.31 128 VAL A O 1
ATOM 1003 N N . ALA A 1 129 ? 13.453 7.050 -0.314 1.00 95.94 129 ALA A N 1
ATOM 1004 C CA . ALA A 1 129 ? 13.536 7.469 -1.711 1.00 95.94 129 ALA A CA 1
ATOM 1005 C C . ALA A 1 129 ? 13.967 6.342 -2.669 1.00 95.94 129 ALA A C 1
ATOM 1007 O O . ALA A 1 129 ? 13.528 6.330 -3.823 1.00 95.94 129 ALA A O 1
ATOM 1008 N N . ARG A 1 130 ? 14.766 5.376 -2.194 1.00 95.50 130 ARG A N 1
ATOM 1009 C CA . ARG A 1 1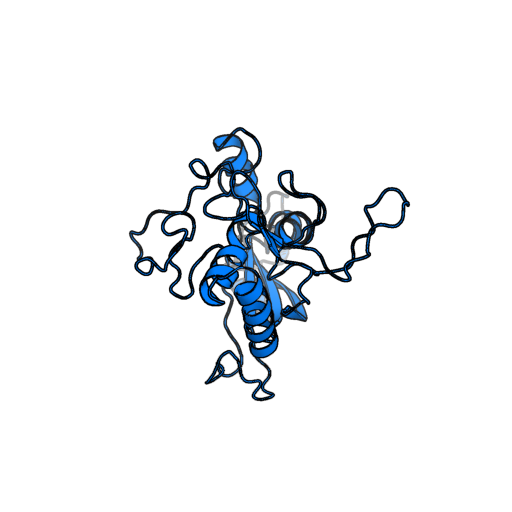30 ? 15.269 4.230 -2.975 1.00 95.50 130 ARG A CA 1
ATOM 1010 C C . A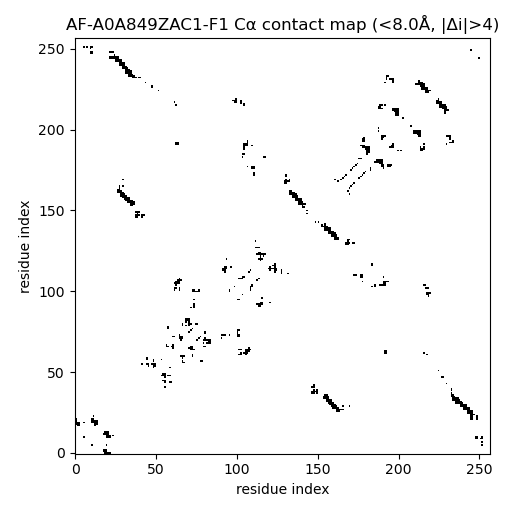RG A 1 130 ? 14.246 3.103 -3.140 1.00 95.50 130 ARG A C 1
ATOM 1012 O O . ARG A 1 130 ? 14.418 2.257 -4.017 1.00 95.50 130 ARG A O 1
ATOM 1019 N N . HIS A 1 131 ? 13.193 3.104 -2.325 1.00 96.94 131 HIS A N 1
ATOM 1020 C CA . HIS A 1 131 ? 12.220 2.014 -2.211 1.00 96.94 131 HIS A CA 1
ATOM 1021 C C . HIS A 1 131 ? 10.815 2.397 -2.705 1.00 96.94 131 HIS A C 1
ATOM 1023 O O . HIS A 1 131 ? 9.924 1.551 -2.757 1.00 96.94 131 HIS A O 1
ATOM 1029 N N . ARG A 1 132 ? 10.598 3.660 -3.105 1.00 95.94 132 ARG A N 1
ATOM 1030 C CA . ARG A 1 132 ? 9.284 4.149 -3.556 1.00 95.94 132 ARG A CA 1
ATOM 1031 C C . ARG A 1 132 ? 8.730 3.339 -4.727 1.00 95.94 132 ARG A C 1
ATOM 1033 O O . ARG A 1 132 ? 9.445 3.022 -5.676 1.00 95.94 132 ARG A O 1
ATOM 1040 N N . LEU A 1 133 ? 7.424 3.086 -4.679 1.00 95.88 133 LEU A N 1
ATOM 1041 C CA . LEU A 1 133 ? 6.673 2.352 -5.695 1.00 95.88 133 LEU A CA 1
ATOM 1042 C C . LEU A 1 133 ? 5.796 3.303 -6.508 1.00 95.88 133 LEU A C 1
ATOM 1044 O O . LEU A 1 133 ? 4.995 4.046 -5.935 1.00 95.88 133 LEU A O 1
ATOM 1048 N N . HIS A 1 134 ? 5.872 3.234 -7.839 1.00 96.69 134 HIS A N 1
ATOM 1049 C CA . HIS A 1 134 ? 4.913 3.927 -8.698 1.00 96.69 134 HIS A CA 1
ATOM 1050 C C . HIS A 1 134 ? 3.736 3.014 -9.034 1.00 96.69 134 HIS A C 1
ATOM 1052 O O . HIS A 1 134 ? 3.777 2.233 -9.987 1.00 96.69 134 HIS A O 1
ATOM 1058 N N . ARG A 1 135 ? 2.675 3.098 -8.227 1.00 97.50 135 ARG A N 1
ATOM 1059 C CA . ARG A 1 135 ? 1.513 2.207 -8.325 1.00 97.50 135 ARG A CA 1
ATOM 1060 C C . ARG A 1 135 ? 0.548 2.650 -9.428 1.00 97.50 135 ARG A C 1
ATOM 1062 O O . ARG A 1 135 ? 0.094 3.791 -9.465 1.00 97.50 135 ARG A O 1
ATOM 1069 N N . ARG A 1 136 ? 0.180 1.714 -10.301 1.00 97.56 136 ARG A N 1
ATOM 1070 C CA . ARG A 1 136 ? -0.791 1.858 -11.401 1.00 97.56 136 ARG A CA 1
ATOM 1071 C C . ARG A 1 136 ? -1.911 0.814 -11.336 1.00 97.56 136 ARG A C 1
ATOM 1073 O O . ARG A 1 136 ? -2.528 0.515 -12.352 1.00 97.56 136 ARG A O 1
ATOM 1080 N N . GLY A 1 137 ? -2.177 0.272 -10.147 1.00 96.62 137 GLY A N 1
ATOM 1081 C CA . GLY A 1 137 ? -3.185 -0.769 -9.957 1.00 96.62 137 GLY A CA 1
ATOM 1082 C C . GLY A 1 137 ? -4.614 -0.340 -10.307 1.00 96.62 137 GLY A C 1
ATOM 1083 O O . GLY A 1 137 ? -4.923 0.852 -10.407 1.00 96.62 137 GLY A O 1
ATOM 1084 N N . ARG A 1 138 ? -5.485 -1.330 -10.508 1.00 97.38 138 ARG A N 1
ATOM 1085 C CA . ARG A 1 138 ? -6.911 -1.161 -10.826 1.00 97.38 138 ARG A CA 1
ATOM 1086 C C . ARG A 1 138 ? -7.743 -2.178 -10.066 1.00 97.38 138 ARG A C 1
ATOM 1088 O O . ARG A 1 138 ? -7.329 -3.326 -9.929 1.00 97.38 138 ARG A O 1
ATOM 1095 N N . VAL A 1 139 ? -8.909 -1.762 -9.589 1.00 97.62 139 VAL A N 1
ATOM 1096 C CA . VAL A 1 139 ? -9.878 -2.693 -9.006 1.00 97.62 139 VAL A CA 1
ATOM 1097 C C . VAL A 1 139 ? -10.422 -3.621 -10.096 1.00 97.62 139 VAL A C 1
ATOM 1099 O O . VAL A 1 139 ? -10.557 -3.208 -11.249 1.00 97.62 139 VAL A O 1
ATOM 1102 N N . TYR A 1 140 ? -10.715 -4.870 -9.747 1.00 97.88 140 TYR A N 1
ATOM 1103 C CA . TYR A 1 140 ? -11.432 -5.808 -10.608 1.00 97.88 140 TYR A CA 1
ATOM 1104 C C . TYR A 1 140 ? -12.615 -6.420 -9.863 1.00 97.88 140 TYR A C 1
ATOM 1106 O O . TYR A 1 140 ? -12.612 -6.529 -8.636 1.00 97.88 140 TYR A O 1
ATOM 1114 N N . GLY A 1 141 ? -13.605 -6.875 -10.630 1.00 96.94 141 GLY A N 1
ATOM 1115 C CA . GLY A 1 141 ? -14.879 -7.328 -10.084 1.00 96.94 141 GLY A CA 1
ATOM 1116 C C . GLY A 1 141 ? -15.805 -6.156 -9.758 1.00 96.94 141 GLY A C 1
ATOM 1117 O O . GLY A 1 141 ? -15.392 -4.996 -9.718 1.00 96.94 141 GLY A O 1
ATOM 1118 N N . LYS A 1 142 ? -17.089 -6.461 -9.569 1.00 96.25 142 LYS A N 1
ATOM 1119 C CA . LYS A 1 142 ? -18.080 -5.450 -9.191 1.00 96.25 142 LYS A CA 1
ATOM 1120 C C . LYS A 1 142 ? -17.889 -5.073 -7.712 1.00 96.25 142 LYS A C 1
ATOM 1122 O O . LYS A 1 142 ? -17.736 -5.988 -6.888 1.00 96.25 142 LYS A O 1
ATOM 1127 N N . PRO A 1 143 ? -17.918 -3.773 -7.362 1.00 94.12 143 PRO A N 1
ATOM 1128 C CA . PRO A 1 143 ? -18.019 -3.353 -5.970 1.00 94.12 143 PRO A CA 1
ATOM 1129 C C . PRO A 1 143 ? -19.228 -4.027 -5.302 1.00 94.12 143 PRO A C 1
ATOM 1131 O O . PRO A 1 143 ? -20.244 -4.221 -5.979 1.00 94.12 143 PRO A O 1
ATOM 1134 N N . PRO A 1 144 ? -19.127 -4.432 -4.027 1.00 94.94 144 PRO A N 1
ATOM 1135 C CA . PRO A 1 144 ? -20.287 -4.935 -3.307 1.00 94.94 144 PRO A CA 1
ATOM 1136 C C . PRO A 1 144 ? -21.297 -3.797 -3.098 1.00 94.94 144 PRO A C 1
ATOM 1138 O O . PRO A 1 144 ? -20.906 -2.640 -2.938 1.00 94.94 144 PRO A O 1
ATOM 1141 N N . SER A 1 145 ? -22.592 -4.116 -3.114 1.00 95.81 145 SER A N 1
ATOM 1142 C CA . SER A 1 145 ? -23.652 -3.155 -2.772 1.00 95.81 145 SER A CA 1
ATOM 1143 C C . SER A 1 145 ? -23.711 -2.867 -1.271 1.00 95.81 145 SER A C 1
ATOM 1145 O O . SER A 1 145 ? -24.126 -1.783 -0.878 1.00 95.81 145 SER A O 1
ATOM 1147 N N . ASP A 1 146 ? -23.278 -3.828 -0.453 1.00 96.88 146 ASP A N 1
ATOM 1148 C CA . ASP A 1 146 ? -23.128 -3.716 0.995 1.00 96.88 146 ASP A CA 1
ATOM 1149 C C . ASP A 1 146 ? -21.775 -4.319 1.396 1.00 96.88 146 ASP A C 1
ATOM 1151 O O . ASP A 1 146 ? -21.447 -5.444 1.022 1.00 96.88 146 ASP A O 1
ATOM 1155 N N . LEU A 1 147 ? -20.977 -3.559 2.143 1.00 96.25 147 LEU A N 1
ATOM 1156 C CA . LEU A 1 147 ? -19.641 -3.954 2.586 1.00 96.25 147 LEU A CA 1
ATOM 1157 C C . LEU A 1 147 ? -19.644 -5.141 3.560 1.00 96.25 147 LEU A C 1
ATOM 1159 O O . LEU A 1 147 ? -18.615 -5.799 3.682 1.00 96.25 147 LEU A O 1
ATOM 1163 N N . PHE A 1 148 ? -20.762 -5.414 4.237 1.00 97.00 148 PHE A N 1
ATOM 1164 C CA . PHE A 1 148 ? -20.880 -6.449 5.270 1.00 97.00 148 PHE A CA 1
ATOM 1165 C C . PHE A 1 148 ? -21.516 -7.752 4.772 1.00 97.00 148 PHE A C 1
ATOM 1167 O O . PHE A 1 148 ? -21.507 -8.747 5.500 1.00 97.00 148 PHE A O 1
ATOM 1174 N N . VAL A 1 149 ? -22.054 -7.767 3.550 1.00 97.38 149 VAL A N 1
ATOM 1175 C CA . VAL A 1 149 ? -22.749 -8.926 2.977 1.00 97.38 149 VAL A CA 1
ATOM 1176 C C . VAL A 1 149 ? -21.868 -9.592 1.928 1.00 97.38 149 VAL A C 1
ATOM 1178 O O . VAL A 1 149 ? -21.431 -8.954 0.969 1.00 97.38 149 VAL A O 1
ATOM 1181 N N . ASP A 1 150 ? -21.619 -10.892 2.095 1.00 96.50 150 ASP A N 1
ATOM 1182 C CA . ASP A 1 150 ? -20.971 -11.690 1.058 1.00 96.50 150 ASP A CA 1
ATOM 1183 C C . ASP A 1 150 ? -21.980 -12.013 -0.052 1.00 96.50 150 ASP A C 1
ATOM 1185 O O . ASP A 1 150 ? -22.977 -12.699 0.163 1.00 96.50 150 ASP A O 1
ATOM 1189 N N . ASP A 1 151 ? -21.718 -11.500 -1.250 1.00 96.25 151 ASP A N 1
ATOM 1190 C CA . ASP A 1 151 ? -22.512 -11.748 -2.453 1.00 96.25 151 ASP A CA 1
ATOM 1191 C C . ASP A 1 151 ? -21.925 -12.868 -3.335 1.00 96.25 151 ASP A C 1
ATOM 1193 O O . ASP A 1 151 ? -22.347 -13.043 -4.482 1.00 96.25 151 ASP A O 1
ATOM 1197 N N . GLY A 1 152 ? -20.917 -13.593 -2.837 1.00 96.00 152 GLY A N 1
ATOM 1198 C CA . GLY A 1 152 ? -20.250 -14.706 -3.511 1.00 96.00 152 GLY A CA 1
ATOM 1199 C C . GLY A 1 152 ? -19.395 -14.299 -4.715 1.00 96.00 152 GLY A C 1
ATOM 1200 O O . GLY A 1 152 ? -18.912 -15.158 -5.461 1.00 96.00 152 GLY A O 1
ATOM 1201 N N . ARG A 1 153 ? -19.204 -12.995 -4.966 1.00 96.38 153 ARG A N 1
ATOM 1202 C CA . ARG A 1 153 ? -18.492 -12.507 -6.156 1.00 96.38 153 ARG A CA 1
ATOM 1203 C C . ARG A 1 153 ? -17.023 -12.238 -5.872 1.00 96.38 153 ARG A C 1
ATOM 1205 O O . ARG A 1 153 ? -16.648 -11.490 -4.974 1.00 96.38 153 ARG A O 1
ATOM 1212 N N . ARG A 1 154 ? -16.171 -12.754 -6.757 1.00 96.88 154 ARG A N 1
ATOM 1213 C CA . ARG A 1 154 ? -14.726 -12.498 -6.730 1.00 96.88 154 ARG A CA 1
ATOM 1214 C C . ARG A 1 154 ? -14.423 -11.058 -7.140 1.00 96.88 154 ARG A C 1
ATOM 1216 O O . ARG A 1 154 ? -14.813 -10.610 -8.221 1.00 96.88 154 ARG A O 1
ATOM 1223 N N . ARG A 1 155 ? -13.667 -10.361 -6.297 1.00 98.00 155 ARG A N 1
ATOM 1224 C CA . ARG A 1 155 ? -13.252 -8.967 -6.479 1.00 98.00 155 ARG A CA 1
ATOM 1225 C C . ARG A 1 155 ? -11.873 -8.732 -5.883 1.00 98.00 155 ARG A C 1
ATOM 1227 O O . ARG A 1 155 ? -11.375 -9.541 -5.104 1.00 98.00 155 ARG A O 1
ATOM 1234 N N . GLY A 1 156 ? -11.255 -7.618 -6.242 1.00 98.06 156 GLY A N 1
ATOM 1235 C CA . GLY A 1 156 ? -10.042 -7.170 -5.578 1.00 98.06 156 GLY A CA 1
ATOM 1236 C C . GLY A 1 156 ? -9.246 -6.179 -6.406 1.00 98.06 156 GLY A C 1
ATOM 1237 O O . GLY A 1 156 ? -9.808 -5.341 -7.106 1.00 98.06 156 GLY A O 1
ATOM 1238 N N . LEU A 1 157 ? -7.924 -6.299 -6.351 1.00 98.38 157 LEU A N 1
ATOM 1239 C CA . LEU A 1 157 ? -6.975 -5.388 -6.971 1.00 98.38 157 LEU A CA 1
ATOM 1240 C C . LEU A 1 157 ? -6.070 -6.132 -7.961 1.00 98.38 157 LEU A C 1
ATOM 1242 O O . LEU A 1 157 ? -5.370 -7.077 -7.604 1.00 98.38 157 LEU A O 1
ATOM 1246 N N . ILE A 1 158 ? -6.023 -5.665 -9.206 1.00 98.50 158 ILE A N 1
ATOM 1247 C CA . ILE A 1 158 ? -4.878 -5.896 -10.087 1.00 98.50 158 ILE A CA 1
ATOM 1248 C C . ILE A 1 158 ? -3.825 -4.880 -9.667 1.00 98.50 158 ILE A C 1
ATOM 1250 O O . ILE A 1 158 ? -3.847 -3.721 -10.085 1.00 98.50 158 ILE A O 1
ATOM 1254 N N . PHE A 1 159 ? -2.951 -5.288 -8.754 1.00 98.50 159 PHE A N 1
ATOM 1255 C CA . PHE A 1 159 ? -1.848 -4.465 -8.299 1.00 98.50 159 PHE A CA 1
ATOM 1256 C C . PHE A 1 159 ? -0.810 -4.394 -9.410 1.00 98.50 159 PHE A C 1
ATOM 1258 O O . PHE A 1 159 ? -0.342 -5.419 -9.901 1.00 98.50 159 PHE A O 1
ATOM 1265 N N . ILE A 1 160 ? -0.457 -3.173 -9.794 1.00 98.50 160 ILE A N 1
ATOM 1266 C CA . ILE A 1 160 ? 0.591 -2.899 -10.768 1.00 98.50 160 ILE A CA 1
ATOM 1267 C C . ILE A 1 160 ? 1.511 -1.867 -10.138 1.00 98.50 160 ILE A C 1
ATOM 1269 O O . ILE A 1 160 ? 1.032 -0.825 -9.685 1.00 98.50 160 ILE A O 1
ATOM 1273 N N . THR A 1 161 ? 2.813 -2.120 -10.127 1.00 98.06 161 THR A N 1
ATOM 1274 C CA . THR A 1 161 ? 3.811 -1.081 -9.860 1.00 98.06 161 THR A CA 1
ATOM 1275 C C . THR A 1 161 ? 4.880 -1.106 -10.931 1.00 98.06 161 THR A C 1
ATOM 1277 O O . THR A 1 161 ? 5.230 -2.171 -11.435 1.00 98.06 161 THR A O 1
ATOM 1280 N N . VAL A 1 162 ? 5.397 0.072 -11.261 1.00 97.56 162 VAL A N 1
ATOM 1281 C CA . VAL A 1 162 ? 6.547 0.218 -12.153 1.00 97.56 162 VAL A CA 1
ATOM 1282 C C . VAL A 1 162 ? 7.747 0.769 -11.393 1.00 97.56 162 VAL A C 1
ATOM 1284 O O . VAL A 1 162 ? 7.585 1.464 -10.384 1.00 97.56 162 VAL A O 1
ATOM 1287 N N . GLY A 1 163 ? 8.948 0.430 -11.848 1.00 95.62 163 GLY A N 1
ATOM 1288 C CA . GLY A 1 163 ? 10.187 0.817 -11.184 1.00 95.62 163 GLY A CA 1
ATOM 1289 C C . GLY A 1 163 ? 11.445 0.485 -11.982 1.00 95.62 163 GLY A C 1
ATOM 1290 O O . GLY A 1 163 ? 11.395 -0.042 -13.094 1.00 95.62 163 GLY A O 1
ATOM 1291 N N . THR A 1 164 ? 12.594 0.812 -11.407 1.00 95.25 164 THR A N 1
ATOM 1292 C CA . THR A 1 164 ? 13.919 0.567 -11.991 1.00 95.25 164 THR A CA 1
ATOM 1293 C C . THR A 1 164 ? 14.617 -0.636 -11.359 1.00 95.25 164 THR A C 1
ATOM 1295 O O . THR A 1 164 ? 15.558 -1.168 -11.937 1.00 95.25 164 THR A O 1
ATOM 1298 N N . SER A 1 165 ? 14.150 -1.115 -10.201 1.00 97.31 165 SER A N 1
ATOM 1299 C CA . SER A 1 165 ? 14.683 -2.310 -9.548 1.00 97.31 165 SER A CA 1
ATOM 1300 C C . SER A 1 165 ? 13.605 -3.012 -8.728 1.00 97.31 165 SER A C 1
ATOM 1302 O O . SER A 1 165 ? 13.228 -2.538 -7.661 1.00 97.31 165 SER A O 1
ATOM 1304 N N . ILE A 1 166 ? 13.153 -4.183 -9.187 1.00 97.75 166 ILE A N 1
ATOM 1305 C CA . ILE A 1 166 ? 12.177 -5.013 -8.458 1.00 97.75 166 ILE A CA 1
ATOM 1306 C C . ILE A 1 166 ? 12.690 -5.334 -7.047 1.00 97.75 166 ILE A C 1
ATOM 1308 O O . ILE A 1 166 ? 11.980 -5.092 -6.071 1.00 97.75 166 ILE A O 1
ATOM 1312 N N . ARG A 1 167 ? 13.958 -5.761 -6.947 1.00 97.69 167 ARG A N 1
ATOM 1313 C CA . ARG A 1 167 ? 14.621 -6.113 -5.685 1.00 97.69 167 ARG A CA 1
ATOM 1314 C C . ARG A 1 167 ? 14.630 -4.966 -4.681 1.00 97.69 167 ARG A C 1
ATOM 1316 O O . ARG A 1 167 ? 14.321 -5.169 -3.516 1.00 97.69 167 ARG A O 1
ATOM 1323 N N . ARG A 1 168 ? 15.024 -3.760 -5.112 1.00 96.56 168 ARG A N 1
ATOM 1324 C CA . ARG A 1 168 ? 15.121 -2.598 -4.212 1.00 96.56 168 ARG A CA 1
ATOM 1325 C C . ARG A 1 168 ? 13.770 -1.946 -3.949 1.00 96.56 168 ARG A C 1
ATOM 1327 O O . ARG A 1 168 ? 13.667 -1.203 -2.992 1.00 96.56 168 ARG A O 1
ATOM 1334 N N . GLN A 1 169 ? 12.761 -2.181 -4.775 1.00 97.75 169 GLN A N 1
ATOM 1335 C CA . GLN A 1 169 ? 11.475 -1.502 -4.659 1.00 97.75 169 GLN A CA 1
ATOM 1336 C C . GLN A 1 169 ? 10.413 -2.492 -4.191 1.00 97.75 169 GLN A C 1
ATOM 1338 O O . GLN A 1 169 ? 10.224 -2.659 -2.991 1.00 97.75 169 GLN A O 1
ATOM 1343 N N . PHE A 1 170 ? 9.738 -3.173 -5.116 1.00 98.00 170 PHE A N 1
ATOM 1344 C CA . PHE A 1 170 ? 8.595 -4.024 -4.787 1.00 98.00 170 PHE A CA 1
ATOM 1345 C C . PHE A 1 170 ? 8.933 -5.115 -3.762 1.00 98.00 170 PHE A C 1
ATOM 1347 O O . PHE A 1 170 ? 8.233 -5.235 -2.761 1.00 98.00 170 PHE A O 1
ATOM 1354 N N . GLU A 1 171 ? 10.002 -5.882 -3.984 1.00 97.50 171 GLU A N 1
ATOM 1355 C CA . GLU A 1 171 ? 10.356 -6.995 -3.093 1.00 97.50 171 GLU A CA 1
ATOM 1356 C C . GLU A 1 171 ? 10.829 -6.504 -1.733 1.00 97.50 171 GLU A C 1
ATOM 1358 O O . GLU A 1 171 ? 10.472 -7.089 -0.716 1.00 97.50 171 GLU A O 1
ATOM 1363 N N . PHE A 1 172 ? 11.582 -5.403 -1.702 1.00 97.31 172 PHE A N 1
ATOM 1364 C CA . PHE A 1 172 ? 12.025 -4.792 -0.455 1.00 97.31 172 PHE A CA 1
ATOM 1365 C C . PHE A 1 172 ? 10.833 -4.356 0.399 1.00 97.31 172 PHE A C 1
ATOM 1367 O O . PHE A 1 172 ? 10.718 -4.768 1.549 1.00 97.31 172 PHE A O 1
ATOM 1374 N N . VAL A 1 173 ? 9.913 -3.580 -0.183 1.00 97.50 173 VAL A N 1
ATOM 1375 C CA . VAL A 1 173 ? 8.719 -3.100 0.522 1.00 97.50 173 VAL A CA 1
ATOM 1376 C C . VAL A 1 173 ? 7.861 -4.283 0.970 1.00 97.50 173 VAL A C 1
ATOM 1378 O O . VAL A 1 173 ? 7.506 -4.367 2.143 1.00 97.50 173 VAL A O 1
ATOM 1381 N N . GLN A 1 174 ? 7.563 -5.236 0.082 1.00 96.50 174 GLN A N 1
ATOM 1382 C CA . GLN A 1 174 ? 6.716 -6.377 0.433 1.00 96.50 174 GLN A CA 1
ATOM 1383 C C . GLN A 1 174 ? 7.339 -7.240 1.534 1.00 96.50 174 GLN A C 1
ATOM 1385 O O . GLN A 1 174 ? 6.652 -7.564 2.501 1.00 96.50 174 GLN A O 1
ATOM 1390 N N . ASN A 1 175 ? 8.616 -7.606 1.417 1.00 94.25 175 ASN A N 1
ATOM 1391 C CA . ASN A 1 175 ? 9.238 -8.566 2.327 1.00 94.25 175 ASN A CA 1
ATOM 1392 C C . ASN A 1 175 ? 9.674 -7.913 3.639 1.00 94.25 175 ASN A C 1
ATOM 1394 O O . ASN A 1 175 ? 9.360 -8.422 4.711 1.00 94.25 175 ASN A O 1
ATOM 1398 N N . LEU A 1 176 ? 10.375 -6.780 3.570 1.00 93.50 176 LEU A N 1
ATOM 1399 C CA . LEU A 1 176 ? 11.014 -6.185 4.745 1.00 93.50 176 LEU A CA 1
ATOM 1400 C C . LEU A 1 176 ? 10.130 -5.176 5.467 1.00 93.50 176 LEU A C 1
ATOM 1402 O O . LEU A 1 176 ? 10.305 -4.993 6.668 1.00 93.50 176 LEU A O 1
ATOM 1406 N N . TRP A 1 177 ? 9.190 -4.529 4.777 1.00 95.62 177 TRP A N 1
ATOM 1407 C CA . TRP A 1 177 ? 8.318 -3.541 5.417 1.00 95.62 177 TRP A CA 1
ATOM 1408 C C . TRP A 1 177 ? 6.930 -4.087 5.713 1.00 95.62 177 TRP A C 1
ATOM 1410 O O . TRP A 1 177 ? 6.450 -3.919 6.829 1.00 95.62 177 TRP A O 1
ATOM 1420 N N . LEU A 1 178 ? 6.286 -4.769 4.762 1.00 95.50 178 LEU A N 1
ATOM 1421 C CA . LEU A 1 178 ? 4.913 -5.253 4.947 1.00 95.50 178 LEU A CA 1
ATOM 1422 C C . LEU A 1 178 ? 4.851 -6.619 5.642 1.00 95.50 178 LEU A C 1
ATOM 1424 O O . LEU A 1 178 ? 4.020 -6.829 6.516 1.00 95.50 178 LEU A O 1
ATOM 1428 N N . THR A 1 179 ? 5.731 -7.545 5.263 1.00 92.81 179 THR A N 1
ATOM 1429 C CA . THR A 1 179 ? 5.679 -8.948 5.715 1.00 92.81 179 THR A CA 1
ATOM 1430 C C . THR A 1 179 ? 6.505 -9.205 6.973 1.00 92.81 179 THR A C 1
ATOM 1432 O O . THR A 1 179 ? 6.156 -10.082 7.759 1.00 92.81 179 THR A O 1
ATOM 1435 N N . SER A 1 180 ? 7.595 -8.459 7.177 1.00 90.31 180 SER A N 1
ATOM 1436 C CA . SER A 1 180 ? 8.457 -8.627 8.349 1.00 90.31 180 SER A CA 1
ATOM 1437 C C . SER A 1 180 ? 7.701 -8.337 9.642 1.00 90.31 180 SER A C 1
ATOM 1439 O O . SER A 1 180 ? 7.065 -7.298 9.785 1.00 90.31 180 SER A O 1
ATOM 1441 N N . THR A 1 181 ? 7.847 -9.212 10.626 1.00 88.06 181 THR A N 1
ATOM 1442 C CA . THR A 1 181 ? 7.313 -9.010 11.979 1.00 88.06 181 THR A CA 1
ATOM 1443 C C . THR A 1 181 ? 8.180 -8.101 12.832 1.00 88.06 181 THR A C 1
ATOM 1445 O O . THR A 1 181 ? 7.772 -7.708 13.920 1.00 88.06 181 THR A O 1
ATOM 1448 N N . CYS A 1 182 ? 9.397 -7.837 12.360 1.00 87.62 182 CYS A N 1
ATOM 1449 C CA . CYS A 1 182 ? 10.382 -6.975 12.984 1.00 87.62 182 CYS A CA 1
ATOM 1450 C C . CYS A 1 182 ? 10.622 -5.800 12.037 1.00 87.62 182 CYS A C 1
ATOM 1452 O O . CYS A 1 182 ? 11.318 -5.938 11.026 1.00 87.62 182 CYS A O 1
ATOM 1454 N N . PHE A 1 183 ? 9.988 -4.667 12.315 1.00 88.19 183 PHE A N 1
ATOM 1455 C CA . PHE A 1 183 ? 10.044 -3.492 11.450 1.00 88.19 183 PHE A CA 1
ATOM 1456 C C . PHE A 1 183 ? 9.869 -2.218 12.271 1.00 88.19 183 PHE A C 1
ATOM 1458 O O . PHE A 1 183 ? 8.914 -2.104 13.032 1.00 88.19 183 PHE A O 1
ATOM 1465 N N . ASN A 1 184 ? 10.780 -1.260 12.092 1.00 85.50 184 ASN A N 1
ATOM 1466 C CA . ASN A 1 184 ? 10.745 0.055 12.737 1.00 85.50 184 ASN A CA 1
ATOM 1467 C C . ASN A 1 184 ? 10.477 0.003 14.257 1.00 85.50 184 ASN A C 1
ATOM 1469 O O . ASN A 1 184 ? 9.572 0.656 14.766 1.00 85.50 184 ASN A O 1
ATOM 1473 N N . GLY A 1 185 ? 11.211 -0.860 14.970 1.00 83.06 185 GLY A N 1
ATOM 1474 C CA . GLY A 1 185 ? 11.056 -1.066 16.417 1.00 83.06 185 GLY A CA 1
ATOM 1475 C C . GLY A 1 185 ? 9.841 -1.905 16.841 1.00 83.06 185 GLY A C 1
ATOM 1476 O O . GLY A 1 185 ? 9.720 -2.240 18.017 1.00 83.06 185 GLY A O 1
ATOM 1477 N N . MET A 1 186 ? 8.956 -2.286 15.915 1.00 85.50 186 MET A N 1
ATOM 1478 C CA . MET A 1 186 ? 7.873 -3.233 16.193 1.00 85.50 186 MET A CA 1
ATOM 1479 C C . MET A 1 186 ? 8.377 -4.674 16.170 1.00 85.50 186 MET A C 1
ATOM 1481 O O . MET A 1 186 ? 9.253 -5.016 15.374 1.00 85.50 186 MET A O 1
ATOM 1485 N N . HIS A 1 187 ? 7.750 -5.521 16.988 1.00 85.88 187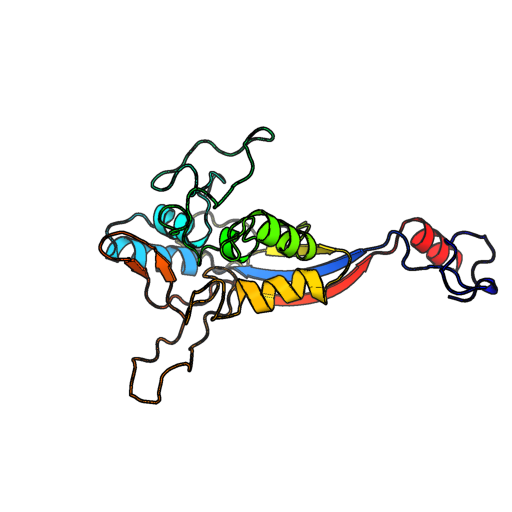 HIS A N 1
ATOM 1486 C CA . HIS A 1 187 ? 7.982 -6.960 17.048 1.00 85.88 187 HIS A CA 1
ATOM 1487 C C . HIS A 1 187 ? 6.653 -7.717 17.087 1.00 85.88 187 HIS A C 1
ATOM 1489 O O . HIS A 1 187 ? 5.706 -7.284 17.739 1.00 85.88 187 HIS A O 1
ATOM 1495 N N . GLY A 1 188 ? 6.597 -8.866 16.413 1.00 85.25 188 GLY A N 1
ATOM 1496 C CA . GLY A 1 188 ? 5.439 -9.763 16.436 1.00 85.25 188 GLY A CA 1
ATOM 1497 C C . GLY A 1 188 ? 4.239 -9.290 15.611 1.00 85.25 188 GLY A C 1
ATOM 1498 O O . GLY A 1 188 ? 3.200 -9.937 15.657 1.00 85.25 188 GLY A O 1
ATOM 1499 N N . GLU A 1 189 ? 4.367 -8.210 14.834 1.00 88.69 189 GLU A N 1
ATOM 1500 C CA . GLU A 1 189 ? 3.280 -7.638 14.029 1.00 88.69 189 GLU A CA 1
ATOM 1501 C C . GLU A 1 189 ? 3.723 -7.379 12.587 1.00 88.69 189 GLU A C 1
ATOM 1503 O O . GLU A 1 189 ? 4.783 -6.801 12.332 1.00 88.69 189 GLU A O 1
ATOM 1508 N N . ASP A 1 190 ? 2.885 -7.766 11.631 1.00 91.62 190 ASP A N 1
ATOM 1509 C CA . ASP A 1 190 ? 3.042 -7.485 10.205 1.00 91.62 190 ASP A CA 1
ATOM 1510 C C . ASP A 1 190 ? 2.003 -6.453 9.729 1.00 91.62 190 ASP A C 1
ATOM 1512 O O . ASP A 1 190 ? 1.266 -5.863 10.521 1.00 91.62 190 ASP A O 1
ATOM 1516 N N . ASP A 1 191 ? 1.985 -6.163 8.432 1.00 95.25 191 ASP A N 1
ATOM 1517 C CA . ASP A 1 191 ? 0.999 -5.261 7.852 1.00 95.25 191 ASP A CA 1
ATOM 1518 C C . ASP A 1 191 ? -0.429 -5.853 7.919 1.00 95.25 191 ASP A C 1
ATOM 1520 O O . ASP A 1 191 ? -0.668 -6.958 7.420 1.00 95.25 191 ASP A O 1
ATOM 1524 N N . PRO A 1 192 ? -1.413 -5.110 8.456 1.00 94.38 192 PRO A N 1
ATOM 1525 C CA . PRO A 1 192 ? -2.767 -5.612 8.678 1.00 94.38 192 PRO A CA 1
ATOM 1526 C C . PRO A 1 192 ? -3.597 -5.810 7.396 1.00 94.38 192 PRO A C 1
ATOM 1528 O O . PRO A 1 192 ? -4.683 -6.387 7.453 1.00 94.38 192 PRO A O 1
ATOM 1531 N N . VAL A 1 193 ? -3.127 -5.316 6.247 1.00 95.50 193 VAL A N 1
ATOM 1532 C CA . VAL A 1 193 ? -3.824 -5.354 4.952 1.00 95.50 193 VAL A CA 1
ATOM 1533 C C . VAL A 1 193 ? -3.131 -6.310 3.978 1.00 95.50 193 VAL A C 1
ATOM 1535 O O . VAL A 1 193 ? -3.787 -7.115 3.321 1.00 95.50 193 VAL A O 1
ATOM 1538 N N . ALA A 1 194 ? -1.809 -6.206 3.865 1.00 94.75 194 ALA A N 1
ATOM 1539 C CA . ALA A 1 194 ? -0.980 -6.862 2.857 1.00 94.75 194 ALA A CA 1
ATOM 1540 C C . ALA A 1 194 ? 0.096 -7.792 3.448 1.00 94.75 194 ALA A C 1
ATOM 1542 O O . ALA A 1 194 ? 0.884 -8.364 2.687 1.00 94.75 194 ALA A O 1
ATOM 1543 N N . GLY A 1 195 ? 0.151 -7.933 4.775 1.00 91.69 195 GLY A N 1
ATOM 1544 C CA . GLY A 1 195 ? 0.999 -8.903 5.459 1.00 91.69 195 GLY A CA 1
ATOM 1545 C C . GLY A 1 195 ? 0.457 -10.333 5.332 1.00 91.69 195 GLY A C 1
ATOM 1546 O O . GLY A 1 195 ? -0.714 -10.541 4.990 1.00 91.69 195 GLY A O 1
ATOM 1547 N N . PRO A 1 196 ? 1.293 -11.355 5.577 1.00 87.69 196 PRO A N 1
ATOM 1548 C CA . PRO A 1 196 ? 0.873 -12.751 5.511 1.00 87.69 196 PRO A CA 1
ATOM 1549 C C . PRO A 1 196 ? -0.136 -13.120 6.601 1.00 87.69 196 PRO A C 1
ATOM 1551 O O . PRO A 1 196 ? -0.884 -14.078 6.396 1.00 87.69 196 PRO A O 1
ATOM 1554 N N . ARG A 1 197 ? -0.155 -12.384 7.724 1.00 84.00 197 ARG A N 1
ATOM 1555 C CA . ARG A 1 197 ? -0.959 -12.654 8.921 1.00 84.00 197 ARG A CA 1
ATOM 1556 C C . ARG A 1 197 ? -0.722 -14.075 9.441 1.00 84.00 197 ARG A C 1
ATOM 1558 O O . ARG A 1 197 ? -1.654 -14.731 9.883 1.00 84.00 197 ARG A O 1
ATOM 1565 N N . ALA A 1 198 ? 0.503 -14.580 9.319 1.00 69.81 198 ALA A N 1
ATOM 1566 C CA . ALA A 1 198 ? 0.857 -15.939 9.726 1.00 69.81 198 ALA A CA 1
ATOM 1567 C C . ALA A 1 198 ? 1.085 -16.030 11.252 1.00 69.81 198 ALA A C 1
ATOM 1569 O O . ALA A 1 198 ? 1.333 -14.994 11.882 1.00 69.81 198 ALA A O 1
ATOM 1570 N N . PRO A 1 199 ? 1.015 -17.238 11.849 1.00 63.50 199 PRO A N 1
ATOM 1571 C CA . PRO A 1 199 ? 1.443 -17.458 13.225 1.00 63.50 199 PRO A CA 1
ATOM 1572 C C . PRO A 1 199 ? 2.939 -17.162 13.364 1.00 63.50 199 PRO A C 1
ATOM 1574 O O . PRO A 1 199 ? 3.728 -17.520 12.485 1.00 63.50 199 PRO A O 1
ATOM 1577 N N . HIS A 1 200 ? 3.333 -16.561 14.485 1.00 60.12 200 HIS A N 1
ATOM 1578 C CA . HIS A 1 200 ? 4.733 -16.231 14.762 1.00 60.12 200 HIS A CA 1
ATOM 1579 C C . HIS A 1 200 ? 5.309 -17.137 15.841 1.00 60.12 200 HIS A C 1
ATOM 1581 O O . HIS A 1 200 ? 4.700 -17.322 16.889 1.00 60.12 200 HIS A O 1
ATOM 1587 N N . TYR A 1 201 ? 6.513 -17.655 15.599 1.00 51.88 201 TYR A N 1
ATOM 1588 C CA . TYR A 1 201 ? 7.243 -18.529 16.529 1.00 51.88 201 TYR A CA 1
ATOM 1589 C C . TYR A 1 201 ? 8.303 -17.791 17.362 1.00 51.88 201 TYR A C 1
ATOM 1591 O O . TYR A 1 201 ? 9.158 -18.424 17.975 1.00 51.88 201 TYR A O 1
ATOM 1599 N N . PHE A 1 202 ? 8.281 -16.456 17.404 1.00 45.31 202 PHE A N 1
ATOM 1600 C CA . PHE A 1 202 ? 9.202 -15.696 18.250 1.00 45.31 202 PHE A CA 1
ATOM 1601 C C . PHE A 1 202 ? 8.648 -15.594 19.676 1.00 45.31 202 PHE A C 1
ATOM 1603 O O . PHE A 1 202 ? 8.009 -14.615 20.049 1.00 45.31 202 PHE A O 1
ATOM 1610 N N . GLY A 1 203 ? 8.898 -16.649 20.450 1.00 43.16 203 GLY A N 1
ATOM 1611 C CA . GLY A 1 203 ? 8.709 -16.746 21.894 1.00 43.16 203 GLY A CA 1
ATOM 1612 C C . GLY A 1 203 ? 9.719 -17.752 22.450 1.00 43.16 203 GLY A C 1
ATOM 1613 O O . GLY A 1 203 ? 10.046 -18.734 21.788 1.00 43.16 203 GLY A O 1
ATOM 1614 N N . ASP A 1 204 ? 10.238 -17.491 23.642 1.00 41.28 204 ASP A N 1
ATOM 1615 C CA . ASP A 1 204 ? 11.306 -18.191 24.378 1.00 41.28 204 ASP A CA 1
ATOM 1616 C C . ASP A 1 204 ? 11.007 -19.654 24.790 1.00 41.28 204 ASP A C 1
ATOM 1618 O O . ASP A 1 204 ? 11.516 -20.153 25.795 1.00 41.28 204 ASP A O 1
ATOM 1622 N N . GLY A 1 205 ? 10.173 -20.372 24.036 1.00 40.88 205 GLY A N 1
ATOM 1623 C CA . GLY A 1 205 ? 9.800 -21.752 24.338 1.00 40.88 205 GLY A CA 1
ATOM 1624 C C . GLY A 1 205 ? 8.918 -21.909 25.581 1.00 40.88 205 GLY A C 1
ATOM 1625 O O . GLY A 1 205 ? 8.593 -23.040 25.939 1.00 40.88 205 GLY A O 1
ATOM 1626 N N . ARG A 1 206 ? 8.479 -20.819 26.230 1.00 40.62 206 ARG A N 1
ATOM 1627 C CA . ARG A 1 206 ? 7.596 -20.877 27.403 1.00 40.62 206 ARG A CA 1
ATOM 1628 C C . ARG A 1 206 ? 6.176 -20.426 27.059 1.00 40.62 206 ARG A C 1
ATOM 1630 O O . ARG A 1 206 ? 5.731 -19.353 27.436 1.00 40.62 206 ARG A O 1
ATOM 1637 N N . GLY A 1 207 ? 5.445 -21.288 26.352 1.00 45.94 207 GLY A N 1
ATOM 1638 C CA . GLY A 1 207 ? 3.984 -21.400 26.495 1.00 45.94 207 GLY A CA 1
ATOM 1639 C C . GLY A 1 207 ? 3.110 -20.163 26.227 1.00 45.94 207 GLY A C 1
ATOM 1640 O O . GLY A 1 207 ? 2.017 -20.087 26.782 1.00 45.94 207 GLY A O 1
ATOM 1641 N N . ALA A 1 208 ? 3.524 -19.206 25.396 1.00 42.81 208 ALA A N 1
ATOM 1642 C CA . ALA A 1 208 ? 2.683 -18.055 25.069 1.00 42.81 208 ALA A CA 1
ATOM 1643 C C . ALA A 1 208 ? 1.628 -18.431 24.014 1.00 42.81 208 ALA A C 1
ATOM 1645 O O . ALA A 1 208 ? 1.978 -18.919 22.941 1.00 42.81 208 ALA A O 1
ATOM 1646 N N . HIS A 1 209 ? 0.346 -18.212 24.330 1.00 43.12 209 HIS A N 1
ATOM 1647 C CA . HIS A 1 209 ? -0.821 -18.383 23.456 1.00 43.12 209 HIS A CA 1
ATOM 1648 C C . HIS A 1 209 ? -0.503 -18.107 21.979 1.00 43.12 209 HIS A C 1
ATOM 1650 O O . HIS A 1 209 ? -0.425 -16.952 21.565 1.00 43.12 209 HIS A O 1
ATOM 1656 N N . ALA A 1 210 ? -0.328 -19.171 21.190 1.00 46.00 210 ALA A N 1
ATOM 1657 C CA . ALA A 1 210 ? -0.075 -19.075 19.761 1.00 46.00 210 ALA A CA 1
ATOM 1658 C C . ALA A 1 210 ? -1.297 -18.444 19.086 1.00 46.00 210 ALA A C 1
ATOM 1660 O O . ALA A 1 210 ? -2.267 -19.128 18.748 1.00 46.00 210 ALA A O 1
ATOM 1661 N N . SER A 1 211 ? -1.289 -17.123 18.917 1.00 52.25 211 SER A N 1
ATOM 1662 C CA . SER A 1 211 ? -2.276 -16.489 18.065 1.00 52.25 211 SER A CA 1
ATOM 1663 C C . SER A 1 211 ? -1.980 -16.941 16.638 1.00 52.25 211 SER A C 1
ATOM 1665 O O . SER A 1 211 ? -0.862 -16.810 16.142 1.00 52.25 211 SER A O 1
ATOM 1667 N N . GLN A 1 212 ? -2.978 -17.535 15.979 1.00 60.53 212 GLN A N 1
ATOM 1668 C CA . GLN A 1 212 ? -2.816 -18.080 14.625 1.00 60.53 212 GLN A CA 1
ATOM 1669 C C . GLN A 1 212 ? -2.434 -17.000 13.600 1.00 60.53 212 GLN A C 1
ATOM 1671 O O . GLN A 1 212 ? -1.998 -17.324 12.501 1.00 60.53 212 GLN A O 1
ATOM 1676 N N . THR A 1 213 ? -2.596 -15.723 13.950 1.00 72.75 213 THR A N 1
ATOM 1677 C CA . THR A 1 213 ? -2.179 -14.577 13.146 1.00 72.75 213 THR A CA 1
ATOM 1678 C C . THR A 1 213 ? -1.600 -13.477 14.033 1.00 72.75 213 THR A C 1
ATOM 1680 O O . THR A 1 213 ? -1.720 -13.525 15.258 1.00 72.75 213 THR A O 1
ATOM 1683 N N . SER A 1 214 ? -0.948 -12.481 13.439 1.00 82.88 214 SER A N 1
ATOM 1684 C CA . SER A 1 214 ? -0.272 -11.403 14.176 1.00 82.88 214 SER A CA 1
ATOM 1685 C C . SER A 1 214 ? -1.279 -10.429 14.810 1.00 82.88 214 SER A C 1
ATOM 1687 O O . SER A 1 214 ? -2.326 -10.179 14.215 1.00 82.88 214 SER A O 1
ATOM 1689 N N . PRO A 1 215 ? -1.028 -9.832 15.983 1.00 89.25 215 PRO A N 1
ATOM 1690 C CA . PRO A 1 215 ? -1.864 -8.743 16.487 1.00 89.25 215 PRO A CA 1
ATOM 1691 C C . PRO A 1 215 ? -1.699 -7.458 15.653 1.00 89.25 215 PRO A C 1
ATOM 1693 O O . PRO A 1 215 ? -0.931 -7.416 14.689 1.00 89.25 215 PRO A O 1
ATOM 1696 N N . PHE A 1 216 ? -2.469 -6.428 16.004 1.00 92.75 216 PHE A N 1
ATOM 1697 C CA . PHE A 1 216 ? -2.273 -5.058 15.533 1.00 92.75 216 PHE A CA 1
ATOM 1698 C C . PHE A 1 216 ? -2.372 -4.085 16.711 1.00 92.75 216 PHE A C 1
ATOM 1700 O O . PHE A 1 216 ? -3.412 -3.992 17.368 1.00 92.75 216 PHE A O 1
ATOM 1707 N N . SER A 1 217 ? -1.296 -3.356 16.983 1.00 93.56 217 SER A N 1
ATOM 1708 C CA . SER A 1 217 ? -1.221 -2.393 18.078 1.00 93.56 217 SER A CA 1
ATOM 1709 C C . SER A 1 217 ? -1.589 -0.981 17.626 1.00 93.56 217 SER A C 1
ATOM 1711 O O . SER A 1 217 ? -1.077 -0.460 16.637 1.00 93.56 217 SER A O 1
ATOM 1713 N N . ILE A 1 218 ? -2.436 -0.321 18.414 1.00 95.75 218 ILE A N 1
ATOM 1714 C CA . ILE A 1 218 ? -2.772 1.097 18.289 1.00 95.75 218 ILE A CA 1
ATOM 1715 C C . ILE A 1 218 ? -2.166 1.814 19.503 1.00 95.75 218 ILE A C 1
ATOM 1717 O O . ILE A 1 218 ? -2.703 1.689 20.614 1.00 95.75 218 ILE A O 1
ATOM 1721 N N . PRO A 1 219 ? -1.049 2.544 19.320 1.00 94.75 219 PRO A N 1
ATOM 1722 C CA . PRO A 1 219 ? -0.421 3.299 20.394 1.00 94.75 219 PRO A CA 1
ATOM 1723 C C . PRO A 1 219 ? -1.395 4.285 21.044 1.00 94.75 219 PRO A C 1
ATOM 1725 O O . PRO A 1 219 ? -2.160 4.973 20.370 1.00 94.75 219 PRO A O 1
ATOM 1728 N N . ALA A 1 220 ? -1.362 4.346 22.371 1.00 93.38 220 ALA A N 1
ATOM 1729 C CA . ALA A 1 220 ? -2.093 5.313 23.176 1.00 93.38 220 ALA A CA 1
ATOM 1730 C C . ALA A 1 220 ? -1.427 5.420 24.552 1.00 93.38 220 ALA A C 1
ATOM 1732 O O . ALA A 1 220 ? -0.735 4.497 24.986 1.00 93.38 220 ALA A O 1
ATOM 1733 N N . TYR A 1 221 ? -1.655 6.541 25.230 1.00 89.25 221 TYR A N 1
ATOM 1734 C CA . TYR A 1 221 ? -1.200 6.783 26.594 1.00 89.25 221 TYR A CA 1
ATOM 1735 C C . TYR A 1 221 ? -2.415 6.863 27.538 1.00 89.25 221 TYR A C 1
ATOM 1737 O O . TYR A 1 221 ? -3.409 7.490 27.164 1.00 89.25 221 TYR A O 1
ATOM 1745 N N . PRO A 1 222 ? -2.382 6.248 28.739 1.00 88.94 222 PRO A N 1
ATOM 1746 C CA . PRO A 1 222 ? -1.256 5.505 29.319 1.00 88.94 222 PRO A CA 1
ATOM 1747 C C . PRO A 1 222 ? -1.097 4.075 28.778 1.00 88.94 222 PRO A C 1
ATOM 1749 O O . PRO A 1 222 ? -0.019 3.501 28.889 1.00 88.94 222 PRO A O 1
ATOM 1752 N N . LEU A 1 223 ? -2.148 3.496 28.188 1.00 91.25 223 LEU A N 1
ATOM 1753 C CA . LEU A 1 223 ? -2.148 2.116 27.701 1.00 91.25 223 LEU A CA 1
ATOM 1754 C C . LEU A 1 223 ? -2.495 2.055 26.214 1.00 91.25 223 LEU A C 1
ATOM 1756 O O . LEU A 1 223 ? -3.492 2.632 25.774 1.00 91.25 223 LEU A O 1
ATOM 1760 N N . ARG A 1 224 ? -1.696 1.295 25.455 1.00 92.06 224 ARG A N 1
ATOM 1761 C CA . ARG A 1 224 ? -1.999 0.959 24.059 1.00 92.06 224 ARG A CA 1
ATOM 1762 C C . ARG A 1 224 ? -3.256 0.097 23.965 1.00 92.06 224 ARG A C 1
ATOM 1764 O O . ARG A 1 224 ? -3.571 -0.661 24.881 1.00 92.06 224 ARG A O 1
ATOM 1771 N N . ARG A 1 225 ? -3.925 0.155 22.816 1.00 93.69 225 ARG A N 1
ATOM 1772 C CA . ARG A 1 225 ? -4.964 -0.816 22.449 1.00 93.69 225 ARG A CA 1
ATOM 1773 C C . ARG A 1 225 ? -4.333 -1.883 21.566 1.00 93.69 225 ARG A C 1
ATOM 1775 O O . ARG A 1 225 ? -3.564 -1.548 20.669 1.00 93.69 225 ARG A O 1
ATOM 1782 N N . THR A 1 226 ? -4.686 -3.139 21.788 1.00 91.12 226 THR A N 1
ATOM 1783 C CA . THR A 1 226 ? -4.257 -4.248 20.933 1.00 91.12 226 THR A CA 1
ATOM 1784 C C . THR A 1 226 ? -5.491 -4.854 20.300 1.00 91.12 226 THR A C 1
ATOM 1786 O O . THR A 1 226 ? -6.413 -5.256 21.003 1.00 91.12 226 THR A O 1
ATOM 1789 N N . VAL A 1 227 ? -5.502 -4.925 18.977 1.00 90.88 227 VAL A N 1
ATOM 1790 C CA . VAL A 1 227 ? -6.481 -5.697 18.222 1.00 90.88 227 VAL A CA 1
ATOM 1791 C C . VAL A 1 227 ? -5.932 -7.117 18.116 1.00 90.88 227 VAL A C 1
ATOM 1793 O O . VAL A 1 227 ? -4.846 -7.303 17.551 1.00 90.88 227 VAL A O 1
ATOM 1796 N N . PRO A 1 228 ? -6.627 -8.121 18.676 1.00 82.94 228 PRO A N 1
ATOM 1797 C CA . PRO A 1 228 ? -6.203 -9.506 18.558 1.00 82.94 228 PRO A CA 1
ATOM 1798 C C . PRO A 1 228 ? -6.106 -9.952 17.097 1.00 82.94 228 PRO A C 1
ATOM 1800 O O . PRO A 1 228 ? -6.703 -9.359 16.199 1.00 82.94 228 PRO A O 1
ATOM 1803 N N . ALA A 1 229 ? -5.377 -11.044 16.890 1.00 78.00 229 ALA A N 1
ATOM 1804 C CA . ALA A 1 229 ? -5.223 -11.763 15.632 1.00 78.00 229 ALA A CA 1
ATOM 1805 C C . ALA A 1 229 ? -6.462 -11.707 14.705 1.00 78.00 229 ALA A C 1
ATOM 1807 O O . ALA A 1 229 ? -7.514 -12.280 14.996 1.00 78.00 229 ALA A O 1
ATOM 1808 N N . LEU A 1 230 ? -6.312 -11.009 13.572 1.00 83.81 230 LEU A N 1
ATOM 1809 C CA . LEU A 1 230 ? -7.254 -10.995 12.443 1.00 83.81 230 LEU A CA 1
ATOM 1810 C C . LEU A 1 230 ? -6.759 -11.906 11.310 1.00 83.81 230 LEU A C 1
ATOM 1812 O O . LEU A 1 230 ? -5.543 -11.920 11.071 1.00 83.81 230 LEU A O 1
AT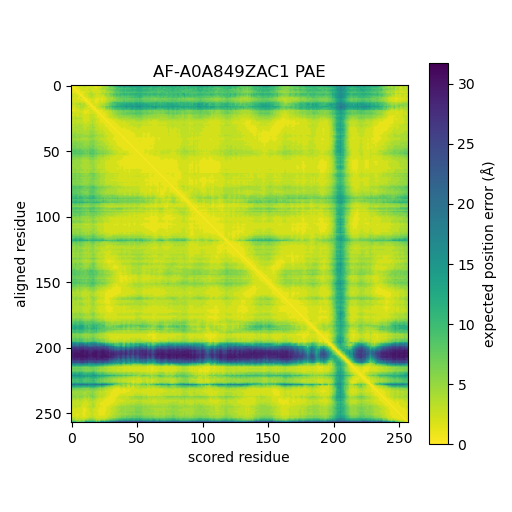OM 1816 N N . PRO A 1 231 ? -7.652 -12.617 10.594 1.00 88.25 231 PRO A N 1
ATOM 1817 C CA . PRO A 1 231 ? -7.275 -13.433 9.444 1.00 88.25 231 PRO A CA 1
ATOM 1818 C C . PRO A 1 231 ? -6.735 -12.575 8.292 1.00 88.25 231 PRO A C 1
ATOM 1820 O O . PRO A 1 231 ? -6.807 -11.346 8.298 1.00 88.25 231 PRO A O 1
ATOM 1823 N N . ARG A 1 232 ? -6.177 -13.237 7.277 1.00 92.12 232 ARG A N 1
ATOM 1824 C CA . ARG A 1 232 ? -5.757 -12.581 6.038 1.00 92.12 232 ARG A CA 1
ATOM 1825 C C . ARG A 1 232 ? -6.958 -12.378 5.114 1.00 92.12 232 ARG A C 1
ATOM 1827 O O . ARG A 1 232 ? -7.574 -13.352 4.699 1.00 92.12 232 ARG A O 1
ATOM 1834 N N . PHE A 1 233 ? -7.210 -11.134 4.712 1.00 95.12 233 PHE A N 1
ATOM 1835 C CA . PHE A 1 233 ? -8.322 -10.778 3.813 1.00 95.12 233 PHE A CA 1
ATOM 1836 C C . PHE A 1 233 ? -7.908 -10.597 2.350 1.00 95.12 233 PHE A C 1
ATOM 1838 O O . PHE A 1 233 ? -8.758 -10.457 1.473 1.00 95.12 233 PHE A O 1
ATOM 1845 N N . VAL A 1 234 ? -6.602 -10.587 2.069 1.00 96.81 234 VAL A N 1
ATOM 1846 C CA . VAL A 1 234 ? -6.056 -10.428 0.719 1.00 96.81 234 VAL A CA 1
ATOM 1847 C C . VAL A 1 234 ? -5.333 -11.701 0.296 1.00 96.81 234 VAL A C 1
ATOM 1849 O O . VAL A 1 234 ? -4.368 -12.122 0.928 1.00 96.81 234 VAL A O 1
ATOM 1852 N N . THR A 1 235 ? -5.781 -12.311 -0.799 1.00 96.06 235 THR A N 1
ATOM 1853 C CA . THR A 1 235 ? -5.204 -13.548 -1.339 1.00 96.06 235 THR A CA 1
ATOM 1854 C C . THR A 1 235 ? -4.574 -13.296 -2.702 1.00 96.06 235 THR A C 1
ATOM 1856 O O . THR A 1 235 ? -5.246 -12.893 -3.653 1.00 96.06 235 THR A O 1
ATOM 1859 N N . MET A 1 236 ? -3.277 -13.579 -2.835 1.00 96.06 236 MET A N 1
ATOM 1860 C CA . MET A 1 236 ? -2.607 -13.560 -4.133 1.00 96.06 236 MET A CA 1
ATOM 1861 C C . MET A 1 236 ? -3.106 -14.729 -4.991 1.00 96.06 236 MET A C 1
ATOM 1863 O O . MET A 1 236 ? -2.946 -15.892 -4.636 1.00 96.06 236 MET A O 1
ATOM 1867 N N . ARG A 1 237 ? -3.707 -14.416 -6.141 1.00 97.62 237 ARG A N 1
ATOM 1868 C CA . ARG A 1 237 ? -4.218 -15.400 -7.110 1.00 97.62 237 ARG A CA 1
ATOM 1869 C C . ARG A 1 237 ? -3.271 -15.649 -8.282 1.00 97.62 237 ARG A C 1
ATOM 1871 O O . ARG A 1 237 ? -3.533 -16.525 -9.094 1.00 97.62 237 ARG A O 1
ATOM 1878 N N . GLY A 1 238 ? -2.207 -14.862 -8.387 1.00 97.19 238 GLY A N 1
ATOM 1879 C CA . GLY A 1 238 ? -1.211 -14.963 -9.445 1.00 97.19 238 GLY A CA 1
ATOM 1880 C C . GLY A 1 238 ? -0.549 -13.620 -9.710 1.00 97.19 238 GLY A C 1
ATOM 1881 O O . GLY A 1 238 ? -0.924 -12.593 -9.136 1.00 97.19 238 GLY A O 1
ATOM 1882 N N . GLY A 1 239 ? 0.451 -13.626 -10.575 1.00 97.38 239 GLY A N 1
ATOM 1883 C CA . GLY A 1 239 ? 1.199 -12.436 -10.939 1.00 97.38 239 GLY A CA 1
ATOM 1884 C C . GLY A 1 239 ? 2.582 -12.787 -11.446 1.00 97.38 239 GLY A C 1
ATOM 1885 O O . GLY A 1 239 ? 3.025 -13.917 -11.269 1.00 97.38 239 GLY A O 1
ATOM 1886 N N . ASP A 1 240 ? 3.249 -11.807 -12.035 1.00 98.38 240 ASP A N 1
ATOM 1887 C CA . ASP A 1 240 ? 4.556 -11.998 -12.650 1.00 98.38 240 ASP A CA 1
ATOM 1888 C C . ASP A 1 240 ? 5.343 -10.678 -12.689 1.00 98.38 240 ASP A C 1
ATOM 1890 O O . ASP A 1 240 ? 4.821 -9.595 -12.372 1.00 98.38 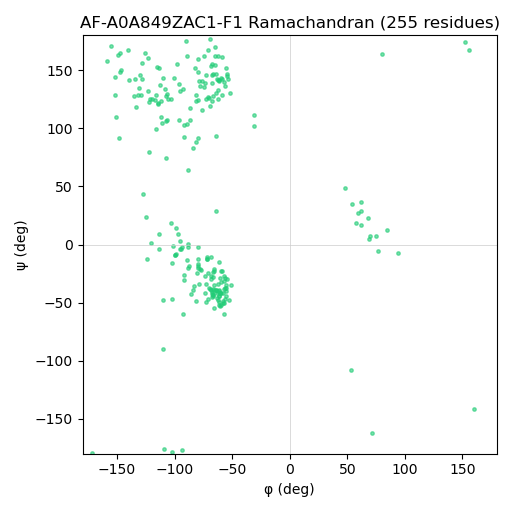240 ASP A O 1
ATOM 1894 N N . TYR A 1 241 ? 6.611 -10.792 -13.061 1.00 98.38 241 TYR A N 1
ATOM 1895 C CA . TYR A 1 241 ? 7.533 -9.700 -13.297 1.00 98.38 241 TYR A CA 1
ATOM 1896 C C . TYR A 1 241 ? 7.785 -9.548 -14.791 1.00 98.38 241 TYR A C 1
ATOM 1898 O O . TYR A 1 241 ? 8.184 -10.479 -15.480 1.00 98.38 241 TYR A O 1
ATOM 1906 N N . PHE A 1 242 ? 7.608 -8.330 -15.282 1.00 98.25 242 PHE A N 1
ATOM 1907 C CA . PHE A 1 242 ? 7.792 -7.998 -16.684 1.00 98.25 242 PHE A CA 1
ATOM 1908 C C . PHE A 1 242 ? 8.818 -6.885 -16.837 1.00 98.25 242 PHE A C 1
ATOM 1910 O O . PHE A 1 242 ? 9.066 -6.094 -15.923 1.00 98.25 242 PHE A O 1
ATOM 1917 N N . PHE A 1 243 ? 9.356 -6.776 -18.044 1.00 97.56 243 PHE A N 1
ATOM 1918 C CA . PHE A 1 243 ? 10.078 -5.600 -18.492 1.00 97.56 243 PHE A CA 1
ATOM 1919 C C . PHE A 1 243 ? 9.258 -4.909 -19.582 1.00 97.56 243 PHE A C 1
ATOM 1921 O O . PHE A 1 243 ? 8.906 -5.532 -20.579 1.00 97.56 243 PHE A O 1
ATOM 1928 N N . MET A 1 244 ? 8.937 -3.631 -19.385 1.00 97.31 244 MET A N 1
ATOM 1929 C CA . MET A 1 244 ? 8.302 -2.780 -20.388 1.00 97.31 244 MET A CA 1
ATOM 1930 C C . MET A 1 244 ? 9.397 -1.981 -21.108 1.00 97.31 244 MET A C 1
ATOM 1932 O O . MET A 1 244 ? 9.961 -1.063 -20.500 1.00 97.31 244 MET A O 1
ATOM 1936 N N . PRO A 1 245 ? 9.721 -2.303 -22.375 1.00 96.81 245 PRO A N 1
ATOM 1937 C CA . PRO A 1 245 ? 10.800 -1.636 -23.092 1.00 96.81 245 PRO A CA 1
ATOM 1938 C C . PRO A 1 245 ? 10.473 -0.174 -23.404 1.00 96.81 245 PRO A C 1
ATOM 1940 O O . PRO A 1 245 ? 9.314 0.205 -23.587 1.00 96.81 245 PRO A O 1
ATOM 1943 N N . GLY A 1 246 ? 11.515 0.649 -23.535 1.00 96.56 246 GLY A N 1
ATOM 1944 C CA . GLY A 1 246 ? 11.370 2.021 -24.011 1.00 96.56 246 GLY A CA 1
ATOM 1945 C C . GLY A 1 246 ? 10.892 2.083 -25.468 1.00 96.56 246 GLY A C 1
ATOM 1946 O O . GLY A 1 246 ? 11.040 1.138 -26.245 1.00 96.56 246 GLY A O 1
ATOM 1947 N N . ARG A 1 247 ? 10.372 3.241 -25.895 1.00 97.00 247 ARG A N 1
ATOM 1948 C CA . ARG A 1 247 ? 9.833 3.426 -27.262 1.00 97.00 247 ARG A CA 1
ATOM 1949 C C . ARG A 1 247 ? 10.838 3.076 -28.369 1.00 97.00 247 ARG A C 1
ATOM 1951 O O . ARG A 1 247 ? 10.442 2.541 -29.399 1.00 97.00 247 ARG A O 1
ATOM 1958 N N . ARG A 1 248 ? 12.126 3.383 -28.170 1.00 96.69 248 ARG A N 1
ATOM 1959 C CA . ARG A 1 248 ? 13.204 3.053 -29.122 1.00 96.69 248 ARG A CA 1
ATOM 1960 C C . ARG A 1 248 ? 13.432 1.541 -29.220 1.00 96.69 248 ARG A C 1
ATOM 1962 O O . ARG A 1 248 ? 13.512 1.026 -30.329 1.00 96.69 248 ARG A O 1
ATOM 1969 N N . ALA A 1 249 ? 13.428 0.840 -28.087 1.00 96.25 249 ALA A N 1
ATOM 1970 C CA . ALA A 1 249 ? 13.513 -0.617 -28.042 1.00 96.25 249 ALA A CA 1
ATOM 1971 C C . ALA A 1 249 ? 12.303 -1.287 -28.713 1.00 96.25 249 ALA A C 1
ATOM 1973 O O . ALA A 1 249 ? 12.483 -2.202 -29.507 1.00 96.25 249 ALA A O 1
ATOM 1974 N N . LEU A 1 250 ? 11.083 -0.783 -28.490 1.00 96.12 250 LEU A N 1
ATOM 1975 C CA . LEU A 1 250 ? 9.885 -1.286 -29.178 1.00 96.12 250 LEU A CA 1
ATOM 1976 C C . LEU A 1 250 ? 9.960 -1.103 -30.700 1.00 96.12 250 LEU A C 1
ATOM 1978 O O . LEU A 1 250 ? 9.654 -2.032 -31.438 1.00 96.12 250 LEU A O 1
ATOM 1982 N N . ARG A 1 251 ? 10.405 0.068 -31.181 1.00 96.19 251 ARG A N 1
ATOM 1983 C CA . ARG A 1 251 ? 10.617 0.310 -32.622 1.00 96.19 251 ARG A CA 1
ATOM 1984 C C . ARG A 1 251 ? 11.669 -0.622 -33.214 1.00 96.19 251 ARG A C 1
ATOM 1986 O O . ARG A 1 251 ? 11.503 -1.078 -34.337 1.00 96.19 251 ARG A O 1
ATOM 1993 N N . PHE A 1 252 ? 12.740 -0.877 -32.466 1.00 95.75 252 PHE A N 1
ATOM 1994 C CA . PHE A 1 252 ? 13.766 -1.831 -32.859 1.00 95.75 252 PHE A CA 1
ATOM 1995 C C . PHE A 1 252 ? 13.181 -3.245 -32.993 1.00 95.75 252 PHE A C 1
ATOM 1997 O O . PHE A 1 252 ? 13.316 -3.841 -34.054 1.00 95.75 252 PHE A O 1
ATOM 2004 N N . LEU A 1 253 ? 12.468 -3.740 -31.973 1.00 93.88 253 LEU A N 1
ATOM 2005 C CA . LEU A 1 253 ? 11.843 -5.068 -31.990 1.00 93.88 253 LEU A CA 1
ATOM 2006 C C . LEU A 1 253 ? 10.817 -5.214 -33.122 1.00 93.88 253 LEU A C 1
ATOM 2008 O O . LEU A 1 253 ? 10.813 -6.226 -33.812 1.00 93.88 253 LEU A O 1
ATOM 2012 N N . ALA A 1 254 ? 9.995 -4.190 -33.358 1.00 94.56 254 ALA A N 1
ATOM 2013 C CA . ALA A 1 254 ? 9.014 -4.185 -34.443 1.0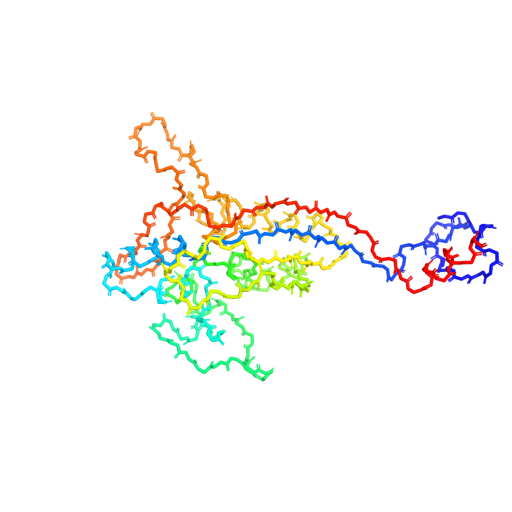0 94.56 254 ALA A CA 1
ATOM 2014 C C . ALA A 1 254 ? 9.652 -4.199 -35.843 1.00 94.56 254 ALA A C 1
ATOM 2016 O O . ALA A 1 254 ? 9.001 -4.595 -36.798 1.00 94.56 254 ALA A O 1
ATOM 2017 N N . ALA A 1 255 ? 10.906 -3.760 -35.973 1.00 93.06 255 ALA A N 1
ATOM 2018 C CA . ALA A 1 255 ? 11.645 -3.763 -37.232 1.00 93.06 255 ALA A CA 1
ATOM 2019 C C . ALA A 1 255 ? 12.418 -5.071 -37.495 1.00 93.06 255 ALA A C 1
ATOM 2021 O O . ALA A 1 255 ? 13.139 -5.130 -38.493 1.00 93.06 255 ALA A O 1
ATOM 2022 N N . LEU A 1 256 ? 12.342 -6.056 -36.586 1.00 88.44 256 LEU A N 1
ATOM 2023 C CA . LEU A 1 256 ? 12.948 -7.384 -36.750 1.00 88.44 256 LEU A CA 1
ATOM 2024 C C . LEU A 1 256 ? 12.031 -8.391 -37.460 1.00 88.44 256 LEU A C 1
ATOM 2026 O O . LEU A 1 256 ? 12.542 -9.404 -37.936 1.00 88.44 256 LEU A O 1
ATOM 2030 N N . GLY A 1 257 ? 10.718 -8.133 -37.482 1.00 71.00 257 GLY A N 1
ATOM 2031 C CA . GLY A 1 257 ? 9.740 -8.850 -38.308 1.00 71.00 257 GLY A CA 1
ATOM 2032 C C . GLY A 1 257 ? 9.565 -8.176 -39.660 1.00 71.00 257 GLY A C 1
ATOM 2033 O O . GLY A 1 257 ? 9.174 -8.898 -40.597 1.00 71.00 257 GLY A O 1
#

Foldseek 3Di:
DALVLLPVPLFPADPDPRDGDQAPPWWKKWWFDKWFPQQLLQVLLQVLQVVVVHHSQLSLCLLAQAGPLGHGLQVVQRDHDDRDDPPRDDDDCPVVLQCLRHNCLHNCCLLQVQQRQPDGRVVSNVLRVQADWAWPKDKDWDDDPDSNDDPVTIIDMGTMTIHHDCVRYVVCSLVVRAADQCHSNHHQGGRPARYQQAFDPPDPPPDDPGQRGGWGWNDDPPDIDIRGRDHHRIDTPDIDMDMGTDPSSVVSVVVVD

Sequence (257 aa):
MPRKLDKKGLLYDFITPNEKDLGANGTYVVLRKLEQDVAGFWNAIRARADELGKTPHWLAAKMVGRWMNGSSVVDYPDQEGPPPTRDTPGISFAADRHGYRCPFGAHIRRANPRDDLGDDPEASLAVVARHRLHRRGRVYGKPPSDLFVDDGRRRGLIFITVGTSIRRQFEFVQNLWLTSTCFNGMHGEDDPVAGPRAPHYFGDGRGAHASQTSPFSIPAYPLRRTVPALPRFVTMRGGDYFFMPGRRALRFLAALG

Radius of gyration: 21.91 Å; Cα contacts (8 Å, |Δi|>4): 474; chains: 1; bounding box: 56×43×68 Å

Solvent-accessible surface area (backbone atoms only — not comparable to full-atom values): 14232 Å² total; per-residue (Å²): 85,64,41,84,76,47,81,81,66,52,54,49,77,36,93,55,85,72,25,26,31,61,63,57,80,35,34,40,34,42,39,35,38,34,36,43,44,54,22,64,42,46,49,54,40,34,58,55,13,54,79,68,78,46,51,39,66,54,49,50,16,40,40,43,30,29,32,96,70,56,16,44,14,65,83,30,58,85,54,83,53,72,57,68,56,95,82,52,77,79,90,72,38,71,91,40,80,75,14,63,38,37,16,68,50,4,36,49,40,35,69,51,44,49,33,52,49,71,93,45,41,67,62,14,38,62,56,44,68,66,36,62,73,50,73,68,52,46,78,41,60,76,81,71,96,46,62,67,54,79,81,86,70,76,25,33,35,41,40,28,36,44,42,92,42,60,67,54,14,61,50,36,38,49,49,54,37,21,43,24,33,63,41,89,92,42,70,68,35,35,20,76,63,79,17,75,37,53,58,74,80,91,64,93,80,72,86,68,84,77,46,72,16,29,42,49,61,40,43,44,85,94,62,59,48,72,44,71,56,49,79,63,43,56,44,79,78,50,68,55,80,46,76,47,64,9,74,46,35,49,55,47,59,66,69,73,116

Nearest PDB structures (foldseek):
  4g2c-assembly1_A  TM=7.842E-01  e=4.740E-17  Amycolatopsis sp. ATCC 39116
  8re3-assembly2_B  TM=8.020E-01  e=1.054E-15  Deinococcus radiodurans
  5c2i-assembly1_A  TM=8.461E-01  e=4.821E-15  Nostoc sp. PCC 7120 = FACHB-418
  5c2i-assembly1_D  TM=8.539E-01  e=1.130E-14  Nostoc sp. PCC 7120 = FACHB-418
  5c2i-assembly1_B  TM=8.392E-01  e=9.412E-15  Nostoc sp. PCC 7120 = FACHB-418